Protein AF-A0A7V9FFB6-F1 (afdb_monomer_lite)

Secondary structure (DSSP, 8-state):
-PPPPEEEEPPGGGB-TTSSB-TTHHHHHHHHHHHHHHHTTT-TTHHHHHT-EEEEEEEEEEE-S---TTPEEEEEEEEEEE-SSEEEEEEEEEETTT--EEEEEEEEEEEE-TTS-B-PPPHHHHHHHS-TTS--EEEEEETTEEEEEEEESSSSEEE----TT--GGGGHHHHHH-TTSEEEEEPPTTSTTSPPPSS--

Foldseek 3Di:
DFQDKDKDFDAQVQDDPVQWGDPVSVVVVLVVRVCVSQCVFVHNCLCVVVQWDWDWPDKDKDFDATHHGGWIWIKDKAWPAADFFKTKMKMWTAGPVPRHTGMIMITIIGTAHPVRHGGGDRPRVVVRRDPVQQPQWDWDQDPNKTKTKGWDDDAAEDEDEDDPPAAQSVCSVVVVVDPRYTYMGIGPAPYDHIHHPPDDD

Structure (mmCIF, N/CA/C/O backbone):
data_AF-A0A7V9FFB6-F1
#
_entry.id   AF-A0A7V9FFB6-F1
#
loop_
_atom_site.group_PDB
_atom_site.id
_atom_site.type_symbol
_atom_site.label_atom_id
_atom_site.label_alt_id
_atom_site.label_comp_id
_atom_site.label_asym_id
_atom_site.label_entity_id
_atom_site.label_seq_id
_atom_site.pdbx_PDB_ins_code
_atom_site.Cartn_x
_atom_site.Cartn_y
_atom_site.Cartn_z
_atom_site.occupancy
_atom_site.B_iso_or_equiv
_atom_site.auth_seq_id
_atom_site.auth_comp_id
_atom_site.auth_asym_id
_atom_site.auth_atom_id
_atom_site.pdbx_PDB_model_num
ATOM 1 N N . MET A 1 1 ? 2.593 12.453 11.007 1.00 47.41 1 MET A N 1
ATOM 2 C CA . MET A 1 1 ? 3.657 12.368 9.986 1.00 47.41 1 MET A CA 1
ATOM 3 C C . MET A 1 1 ? 3.086 11.542 8.847 1.00 47.41 1 MET A C 1
ATOM 5 O O . MET A 1 1 ? 2.407 10.574 9.171 1.00 47.41 1 MET A O 1
ATOM 9 N N . PRO A 1 2 ? 3.233 11.946 7.574 1.00 66.75 2 PRO A N 1
ATOM 10 C CA . PRO A 1 2 ? 2.802 11.105 6.458 1.00 66.75 2 PRO A CA 1
ATOM 11 C C . PRO A 1 2 ? 3.558 9.770 6.486 1.00 66.75 2 PRO A C 1
ATOM 13 O O . PRO A 1 2 ? 4.688 9.723 6.976 1.00 66.75 2 PRO A O 1
ATOM 16 N N . LEU A 1 3 ? 2.931 8.702 5.987 1.00 79.12 3 LEU A N 1
ATOM 17 C CA . LEU A 1 3 ? 3.614 7.419 5.816 1.00 79.12 3 LEU A CA 1
ATOM 18 C C . LEU A 1 3 ? 4.829 7.598 4.887 1.00 79.12 3 LEU A C 1
ATOM 20 O O . LEU A 1 3 ? 4.760 8.402 3.952 1.00 79.12 3 LEU A O 1
ATOM 24 N N . PRO A 1 4 ? 5.946 6.900 5.153 1.00 85.62 4 PRO A N 1
ATOM 25 C CA . PRO A 1 4 ? 7.162 7.054 4.370 1.00 85.62 4 PRO A CA 1
ATOM 26 C C . PRO A 1 4 ? 6.972 6.521 2.948 1.00 85.62 4 PRO A C 1
ATOM 28 O O . PRO A 1 4 ? 6.475 5.415 2.749 1.00 85.62 4 PRO A O 1
ATOM 31 N N . GLU A 1 5 ? 7.419 7.294 1.961 1.00 93.12 5 GLU A N 1
ATOM 32 C CA . GLU A 1 5 ? 7.554 6.821 0.583 1.00 93.12 5 GLU A CA 1
ATOM 33 C C . GLU A 1 5 ? 8.833 5.990 0.459 1.00 93.12 5 GLU A C 1
ATOM 35 O O . GLU A 1 5 ? 9.874 6.372 0.997 1.00 93.12 5 GLU A O 1
ATOM 40 N N . ILE A 1 6 ? 8.764 4.864 -0.251 1.00 97.44 6 ILE A N 1
ATOM 41 C CA . ILE A 1 6 ? 9.889 3.933 -0.380 1.00 97.44 6 ILE A CA 1
ATOM 42 C C . ILE A 1 6 ? 10.342 3.862 -1.833 1.00 97.44 6 ILE A C 1
ATOM 44 O O . ILE A 1 6 ? 9.566 3.474 -2.700 1.00 97.44 6 ILE A O 1
ATOM 48 N N . ASP A 1 7 ? 11.603 4.188 -2.095 1.00 98.31 7 ASP A N 1
ATOM 49 C CA . ASP A 1 7 ? 12.179 4.156 -3.438 1.00 98.31 7 ASP A CA 1
ATOM 50 C C . ASP A 1 7 ? 13.009 2.883 -3.625 1.00 98.31 7 ASP A C 1
ATOM 52 O O . ASP A 1 7 ? 14.027 2.688 -2.963 1.00 98.31 7 ASP A O 1
ATOM 56 N N . LEU A 1 8 ? 12.591 2.019 -4.552 1.00 98.25 8 LEU A N 1
ATOM 57 C CA . LEU A 1 8 ? 13.256 0.749 -4.833 1.00 98.25 8 LEU A CA 1
ATOM 58 C C . LEU A 1 8 ? 13.735 0.678 -6.289 1.00 98.25 8 LEU A C 1
ATOM 60 O O . LEU A 1 8 ? 12.949 0.962 -7.199 1.00 98.25 8 LEU A O 1
ATOM 64 N N . PRO A 1 9 ? 14.987 0.259 -6.544 1.00 98.19 9 PRO A N 1
ATOM 65 C CA . PRO A 1 9 ? 15.466 0.025 -7.899 1.00 98.19 9 PRO A CA 1
ATOM 66 C C . PRO A 1 9 ? 14.893 -1.274 -8.478 1.00 98.19 9 PRO A C 1
ATOM 68 O O . PRO A 1 9 ? 14.692 -2.253 -7.754 1.00 98.19 9 PRO A O 1
ATOM 71 N N . VAL A 1 10 ? 14.697 -1.285 -9.797 1.00 98.38 10 VAL A N 1
ATOM 72 C CA . VAL A 1 10 ? 14.410 -2.485 -10.592 1.00 98.38 10 VAL A CA 1
ATOM 73 C C . VAL A 1 10 ? 15.725 -3.111 -11.046 1.00 98.38 10 VAL A C 1
ATOM 75 O O . VAL A 1 10 ? 16.486 -2.507 -11.810 1.00 98.38 10 VAL A O 1
ATOM 7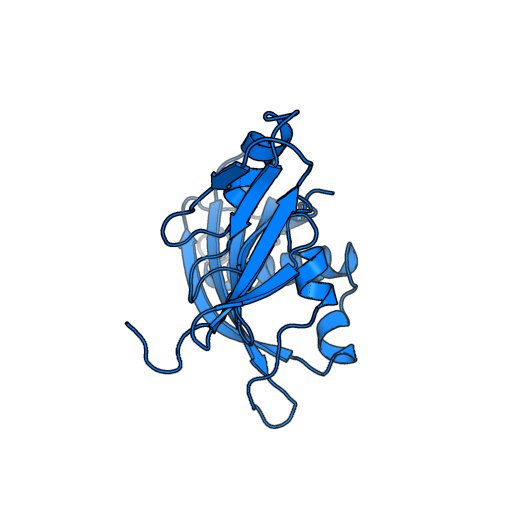8 N N . TYR A 1 11 ? 15.989 -4.336 -10.606 1.00 97.56 11 TYR A N 1
ATOM 79 C CA . TYR A 1 11 ? 17.175 -5.093 -10.984 1.00 97.56 11 TYR A CA 1
ATOM 80 C C . TYR A 1 11 ? 16.926 -6.000 -12.201 1.00 97.56 11 TYR A C 1
ATOM 82 O O . TYR A 1 11 ? 15.814 -6.489 -12.408 1.00 97.56 11 TYR A O 1
ATOM 90 N N . PRO A 1 12 ? 17.967 -6.300 -13.005 1.00 97.12 12 PRO A N 1
ATOM 91 C CA . PRO A 1 12 ? 17.834 -7.188 -14.162 1.00 97.12 12 PRO A CA 1
ATOM 92 C C . PRO A 1 12 ? 17.252 -8.576 -13.851 1.00 97.12 12 PRO A C 1
ATOM 94 O O . PRO A 1 12 ? 16.558 -9.138 -14.688 1.00 97.12 12 PRO A O 1
ATOM 97 N N . ASN A 1 13 ? 17.502 -9.129 -12.659 1.00 97.38 13 ASN A N 1
ATOM 98 C CA . ASN A 1 13 ? 16.981 -10.439 -12.245 1.00 97.38 13 ASN A CA 1
ATOM 99 C C . ASN A 1 13 ? 15.479 -10.434 -11.907 1.00 97.38 13 ASN A C 1
ATOM 101 O O . ASN A 1 13 ? 14.901 -11.502 -11.733 1.00 97.38 13 ASN A O 1
ATOM 105 N N . GLU A 1 14 ? 14.859 -9.259 -11.795 1.00 97.69 14 GLU A N 1
ATOM 106 C CA . GLU A 1 14 ? 13.417 -9.097 -11.583 1.00 97.69 14 GLU A CA 1
ATOM 107 C C . GLU A 1 14 ? 12.658 -8.999 -12.922 1.00 97.69 14 GLU A C 1
ATOM 109 O O . GLU A 1 14 ? 11.428 -9.012 -12.946 1.00 97.69 14 GLU A O 1
ATOM 114 N N . CYS A 1 15 ? 13.376 -8.909 -14.046 1.00 97.75 15 CYS A N 1
ATOM 115 C CA . CYS A 1 15 ? 12.804 -8.788 -15.385 1.00 97.75 15 CYS A CA 1
ATOM 116 C C . CYS A 1 15 ? 12.654 -10.151 -16.070 1.00 97.75 15 CYS A C 1
ATOM 118 O O . CYS A 1 15 ? 13.398 -11.092 -15.793 1.00 97.75 15 CYS A O 1
ATOM 120 N N . ASP A 1 16 ? 11.688 -10.257 -16.981 1.00 97.38 16 ASP A N 1
ATOM 121 C CA . ASP A 1 16 ? 11.480 -11.463 -17.785 1.00 97.38 16 ASP A CA 1
ATOM 122 C C . ASP A 1 16 ? 12.142 -11.376 -19.171 1.00 97.38 16 ASP A C 1
ATOM 124 O O . ASP A 1 16 ? 12.887 -10.445 -19.484 1.00 97.38 16 ASP A O 1
ATOM 128 N N . ALA A 1 17 ? 11.892 -12.383 -20.015 1.00 96.50 17 ALA A N 1
ATOM 129 C CA . ALA A 1 17 ? 12.480 -12.491 -21.348 1.00 96.50 17 ALA A CA 1
ATOM 130 C C . ALA A 1 17 ? 12.113 -11.330 -22.296 1.00 96.50 17 ALA A C 1
ATOM 132 O O . ALA A 1 17 ? 12.787 -11.148 -23.309 1.00 96.50 17 ALA A O 1
ATOM 133 N N . PHE A 1 18 ? 11.079 -10.542 -21.984 1.00 95.12 18 PHE A N 1
ATOM 134 C CA . PHE A 1 18 ? 10.689 -9.360 -22.753 1.00 95.12 18 PHE A CA 1
ATOM 135 C C . PHE A 1 18 ? 11.424 -8.085 -22.300 1.00 95.12 18 PHE A C 1
ATOM 137 O O . PHE A 1 18 ? 11.250 -7.023 -22.897 1.00 95.12 18 PHE A O 1
ATOM 144 N N . GLY A 1 19 ? 12.281 -8.181 -21.277 1.00 95.00 19 GLY A N 1
ATOM 145 C CA . GLY A 1 19 ? 13.185 -7.111 -20.845 1.00 95.00 19 GLY A CA 1
ATOM 146 C C . GLY A 1 19 ? 12.564 -6.075 -19.910 1.00 95.00 19 GLY A C 1
ATOM 147 O O . GLY A 1 19 ? 13.241 -5.121 -19.528 1.00 95.00 19 GLY A O 1
ATOM 148 N N . HIS A 1 20 ? 11.304 -6.255 -19.521 1.00 97.75 20 HIS A N 1
ATOM 149 C CA . HIS A 1 20 ? 10.634 -5.445 -18.510 1.00 97.75 20 HIS A CA 1
ATOM 150 C C . HIS A 1 20 ? 10.427 -6.236 -17.216 1.00 97.75 20 HIS A C 1
ATOM 152 O O . HIS A 1 20 ? 10.490 -7.467 -17.194 1.00 97.75 20 HIS A O 1
ATOM 158 N N . LEU A 1 21 ? 10.187 -5.501 -16.131 1.00 98.44 21 LEU A N 1
ATOM 159 C CA . LEU A 1 21 ? 9.882 -6.034 -14.810 1.00 98.44 21 LEU A CA 1
ATOM 160 C C . LEU A 1 21 ? 8.762 -7.076 -14.912 1.00 98.44 21 LEU A C 1
ATOM 162 O O . LEU A 1 21 ? 7.694 -6.807 -15.470 1.00 98.44 21 LEU A O 1
ATOM 166 N N . ASN A 1 22 ? 9.021 -8.270 -14.385 1.00 98.12 22 ASN A N 1
ATOM 167 C CA . ASN A 1 22 ? 8.075 -9.367 -14.441 1.00 98.12 22 ASN A CA 1
ATOM 168 C C . ASN A 1 22 ? 6.856 -9.079 -13.555 1.00 98.12 22 ASN A C 1
ATOM 170 O O . ASN A 1 22 ? 6.980 -8.591 -12.431 1.00 98.12 22 ASN A O 1
ATOM 174 N N . GLN A 1 23 ? 5.670 -9.470 -14.023 1.00 97.00 23 GLN A N 1
ATOM 175 C CA . GLN A 1 23 ? 4.419 -9.215 -13.305 1.00 97.00 23 GLN A CA 1
ATOM 176 C C . GLN A 1 23 ? 4.390 -9.821 -11.892 1.00 97.00 23 GLN A C 1
ATOM 178 O O . GLN A 1 23 ? 3.860 -9.199 -10.969 1.00 97.00 23 GLN A O 1
ATOM 183 N N . ALA A 1 24 ? 4.999 -10.994 -11.686 1.00 95.81 24 ALA A N 1
ATOM 184 C CA . ALA A 1 24 ? 5.086 -11.626 -10.371 1.00 95.81 24 ALA A CA 1
ATOM 185 C C . ALA A 1 24 ? 6.132 -10.961 -9.460 1.00 95.81 24 ALA A C 1
ATOM 187 O O . ALA A 1 24 ? 5.971 -10.968 -8.240 1.00 95.81 24 ALA A O 1
ATOM 188 N N . ALA A 1 25 ? 7.172 -10.336 -10.025 1.00 97.69 25 ALA A N 1
ATOM 189 C CA . ALA A 1 25 ? 8.196 -9.639 -9.247 1.00 97.69 25 ALA A CA 1
ATOM 190 C C . ALA A 1 25 ? 7.639 -8.402 -8.517 1.00 97.69 25 ALA A C 1
ATOM 192 O O . ALA A 1 25 ? 8.119 -8.063 -7.434 1.00 97.69 25 ALA A O 1
ATOM 193 N N . PHE A 1 26 ? 6.562 -7.786 -9.027 1.00 97.94 26 PHE A N 1
ATOM 194 C CA . PHE A 1 26 ? 5.860 -6.708 -8.320 1.00 97.94 26 PHE A CA 1
ATOM 195 C C . PHE A 1 26 ? 5.410 -7.112 -6.915 1.00 97.94 26 PHE A C 1
ATOM 197 O O . PHE A 1 26 ? 5.481 -6.286 -6.010 1.00 97.94 26 PHE A O 1
ATOM 204 N N . LEU A 1 27 ? 4.985 -8.363 -6.704 1.00 96.56 27 LEU A N 1
ATOM 205 C CA . LEU A 1 27 ? 4.567 -8.847 -5.383 1.00 96.56 27 LEU A CA 1
ATOM 206 C C . LEU A 1 27 ? 5.698 -8.688 -4.356 1.00 96.56 27 LEU A C 1
ATOM 208 O O . LEU A 1 27 ? 5.474 -8.157 -3.267 1.00 96.56 27 LEU A O 1
ATOM 212 N N . GLY A 1 28 ? 6.913 -9.089 -4.743 1.00 97.25 28 GLY A N 1
ATOM 213 C CA . GLY A 1 28 ? 8.112 -8.975 -3.915 1.00 97.25 28 GLY A CA 1
ATOM 214 C C . GLY A 1 28 ? 8.534 -7.525 -3.685 1.00 97.25 28 GLY A C 1
ATOM 215 O O . GLY A 1 28 ? 8.902 -7.164 -2.570 1.00 97.25 28 GLY A O 1
ATOM 216 N N . LEU A 1 29 ? 8.409 -6.663 -4.698 1.00 98.12 29 LEU A N 1
ATOM 217 C CA . LEU A 1 29 ? 8.685 -5.231 -4.549 1.00 98.12 29 LEU A CA 1
ATOM 218 C C . LEU A 1 29 ? 7.693 -4.544 -3.602 1.00 98.12 29 LEU A C 1
ATOM 220 O O . LEU A 1 29 ? 8.110 -3.820 -2.698 1.00 98.12 29 LEU A O 1
ATOM 224 N N . PHE A 1 30 ? 6.391 -4.809 -3.755 1.00 97.94 30 PHE A N 1
ATOM 225 C CA . PHE A 1 30 ? 5.365 -4.301 -2.843 1.00 97.94 30 PHE A CA 1
ATOM 226 C C . PHE A 1 30 ? 5.595 -4.791 -1.413 1.00 97.94 30 PHE A C 1
ATOM 228 O O . PHE A 1 30 ? 5.401 -4.023 -0.470 1.00 97.94 30 PHE A O 1
ATOM 235 N N . GLU A 1 31 ? 6.023 -6.042 -1.237 1.00 97.25 31 GLU A N 1
ATOM 236 C CA . GLU A 1 31 ? 6.385 -6.585 0.070 1.00 97.25 31 GLU A CA 1
ATOM 237 C C . GLU A 1 31 ? 7.615 -5.905 0.673 1.00 97.25 31 GLU A C 1
ATOM 239 O O . GLU A 1 31 ? 7.548 -5.454 1.816 1.00 97.25 31 GLU A O 1
ATOM 244 N N . ARG A 1 32 ? 8.702 -5.754 -0.091 1.00 97.44 32 ARG A N 1
ATOM 245 C CA . ARG A 1 32 ? 9.906 -5.039 0.355 1.00 97.44 32 ARG A CA 1
ATOM 246 C C . ARG A 1 32 ? 9.575 -3.609 0.783 1.00 97.44 32 ARG A C 1
ATOM 248 O O . ARG A 1 32 ? 9.998 -3.186 1.854 1.00 97.44 32 ARG A O 1
ATOM 255 N N . ALA A 1 33 ? 8.729 -2.912 0.023 1.00 97.25 33 ALA A N 1
ATOM 256 C CA . ALA A 1 33 ? 8.256 -1.580 0.389 1.00 97.25 33 ALA A CA 1
ATOM 257 C C . ALA A 1 33 ? 7.463 -1.563 1.711 1.00 97.25 33 ALA A C 1
ATOM 259 O O . ALA A 1 33 ? 7.582 -0.616 2.486 1.00 97.25 33 ALA A O 1
ATOM 260 N N . ARG A 1 34 ? 6.664 -2.597 2.018 1.00 95.38 34 ARG A N 1
ATOM 261 C CA . ARG A 1 34 ? 5.999 -2.703 3.332 1.00 95.38 34 ARG A CA 1
ATOM 262 C C . ARG A 1 34 ? 7.011 -2.935 4.453 1.00 95.38 34 ARG A C 1
ATOM 264 O O . ARG A 1 34 ? 6.888 -2.301 5.496 1.00 95.38 34 ARG A O 1
ATOM 271 N N . TRP A 1 35 ? 8.013 -3.790 4.247 1.00 95.25 35 TRP A N 1
ATOM 272 C CA . TRP A 1 35 ? 9.060 -4.030 5.246 1.00 95.25 35 TRP A CA 1
ATOM 273 C C . TRP A 1 35 ? 9.867 -2.767 5.561 1.00 95.25 35 TRP A C 1
ATOM 275 O O . TRP A 1 35 ? 10.076 -2.457 6.732 1.00 95.25 35 TRP A O 1
ATOM 285 N N . GLU A 1 36 ? 10.269 -2.005 4.544 1.00 96.19 36 GLU A N 1
ATOM 286 C CA . GLU A 1 36 ? 10.986 -0.738 4.736 1.00 96.19 36 GLU A CA 1
ATOM 287 C C . GLU A 1 36 ? 10.128 0.327 5.424 1.00 96.19 36 GLU A C 1
ATOM 289 O O . GLU A 1 36 ? 10.612 1.009 6.326 1.00 96.19 36 GLU A O 1
ATOM 294 N N . MET A 1 37 ? 8.838 0.412 5.091 1.00 93.56 37 MET A N 1
ATOM 295 C CA . MET A 1 37 ? 7.892 1.276 5.802 1.00 93.56 37 MET A CA 1
ATOM 296 C C . MET A 1 37 ? 7.788 0.913 7.286 1.00 93.56 37 MET A C 1
ATOM 298 O O . MET A 1 37 ? 7.830 1.800 8.136 1.00 93.56 37 MET A O 1
ATOM 302 N N . LEU A 1 38 ? 7.685 -0.380 7.613 1.00 93.44 38 LEU A N 1
ATOM 303 C CA . LEU A 1 38 ? 7.647 -0.833 9.003 1.00 93.44 38 LEU A CA 1
ATOM 304 C C . LEU A 1 38 ? 8.945 -0.492 9.737 1.00 93.44 38 LEU A C 1
ATOM 306 O O . LEU A 1 38 ? 8.881 -0.001 10.858 1.00 93.44 38 LEU A O 1
ATOM 310 N N . MET A 1 39 ? 10.112 -0.683 9.113 1.00 93.12 39 MET A N 1
ATOM 311 C CA . MET A 1 39 ? 11.411 -0.318 9.700 1.00 93.12 39 MET A CA 1
ATOM 312 C C . MET A 1 39 ? 11.536 1.178 10.021 1.00 93.12 39 MET A C 1
ATOM 314 O O . MET A 1 39 ? 12.240 1.536 10.960 1.00 93.12 39 MET A O 1
ATOM 318 N N . GLN A 1 40 ? 10.844 2.039 9.275 1.00 90.56 40 GLN A N 1
ATOM 319 C CA . GLN A 1 40 ? 10.795 3.485 9.513 1.00 90.56 40 GLN A CA 1
ATOM 320 C C . GLN A 1 40 ? 9.675 3.914 10.481 1.00 90.56 40 GLN A C 1
ATOM 322 O O . GLN A 1 40 ? 9.533 5.102 10.771 1.00 90.56 40 GLN A O 1
ATOM 327 N N . GLY A 1 41 ? 8.874 2.966 10.966 1.00 88.69 41 GLY A N 1
ATOM 328 C CA . GLY A 1 41 ? 7.738 3.201 11.848 1.00 88.69 41 GLY A CA 1
ATOM 329 C C . GLY A 1 41 ? 7.796 2.326 13.100 1.00 88.69 41 GLY A C 1
ATOM 330 O O . GLY A 1 41 ? 8.707 2.491 13.910 1.00 88.69 41 GLY A O 1
ATOM 331 N N . PRO A 1 42 ? 6.841 1.399 13.291 1.00 89.75 42 PRO A N 1
ATOM 332 C CA . PRO A 1 42 ? 6.763 0.584 14.501 1.00 89.75 42 PRO A CA 1
ATOM 333 C C . PRO A 1 42 ? 7.902 -0.446 14.588 1.00 89.75 42 PRO A C 1
ATOM 335 O O . PRO A 1 42 ? 8.128 -1.046 15.629 1.00 89.75 42 PRO A O 1
ATOM 338 N N . GLY A 1 43 ? 8.654 -0.681 13.520 1.00 92.38 43 GLY A N 1
ATOM 339 C CA . GLY A 1 43 ? 9.688 -1.705 13.443 1.00 92.38 43 GLY A CA 1
ATOM 340 C C . GLY A 1 43 ? 9.201 -2.966 12.732 1.00 92.38 43 GLY A C 1
ATOM 341 O O . GLY A 1 43 ? 8.013 -3.293 12.712 1.00 92.38 43 GLY A O 1
ATOM 342 N N . TRP A 1 44 ? 10.149 -3.684 12.130 1.00 89.81 44 TRP A N 1
ATOM 343 C CA . TRP A 1 44 ? 9.889 -4.891 11.338 1.00 89.81 44 TRP A CA 1
ATOM 344 C C . TRP A 1 44 ? 9.269 -6.029 12.166 1.00 89.81 44 TRP A C 1
ATOM 346 O O . TRP A 1 44 ? 8.556 -6.876 11.638 1.00 89.81 44 TRP A O 1
ATOM 356 N N . ASP A 1 45 ? 9.509 -6.049 13.472 1.00 93.50 45 ASP A N 1
ATOM 357 C CA . ASP A 1 45 ? 9.079 -7.095 14.392 1.00 93.50 45 ASP A CA 1
ATOM 358 C C . ASP A 1 45 ? 7.692 -6.840 15.011 1.00 93.50 45 ASP A C 1
ATOM 360 O O . ASP A 1 45 ? 7.257 -7.658 15.819 1.00 93.50 45 ASP A O 1
ATOM 364 N N . VAL A 1 46 ? 6.968 -5.775 14.620 1.00 94.44 46 VAL A N 1
ATOM 365 C CA . VAL A 1 46 ? 5.659 -5.384 15.203 1.00 94.44 46 VAL A CA 1
ATOM 366 C C . VAL A 1 46 ? 4.653 -6.525 15.274 1.00 94.44 46 VAL A C 1
ATOM 368 O O . VAL A 1 46 ? 3.985 -6.720 16.290 1.00 94.44 46 VAL A O 1
ATOM 371 N N . PHE A 1 47 ? 4.594 -7.336 14.225 1.00 94.12 47 PHE A N 1
ATOM 372 C CA . PHE A 1 47 ? 3.708 -8.490 14.134 1.00 94.12 47 PHE A CA 1
ATOM 373 C C . PHE A 1 47 ? 4.219 -9.683 14.951 1.00 94.12 47 PHE A C 1
ATOM 375 O O . PHE A 1 47 ? 3.451 -10.358 15.632 1.00 94.12 47 PHE A O 1
ATOM 382 N N . THR A 1 48 ? 5.535 -9.905 14.969 1.00 91.56 48 THR A N 1
ATOM 383 C CA . THR A 1 48 ? 6.154 -10.992 15.737 1.00 91.56 48 THR A CA 1
ATOM 384 C C . THR A 1 48 ? 6.025 -10.760 17.242 1.00 91.56 48 THR A C 1
ATOM 386 O O . THR A 1 48 ? 5.630 -11.670 17.968 1.00 91.56 48 THR A O 1
ATOM 389 N N . ARG A 1 49 ? 6.306 -9.544 17.729 1.00 94.12 49 ARG A N 1
ATOM 390 C CA . ARG A 1 49 ? 6.234 -9.218 19.165 1.00 94.12 49 ARG A CA 1
ATOM 391 C C . ARG A 1 49 ? 4.805 -9.139 19.703 1.00 94.12 49 ARG A C 1
ATOM 393 O O . ARG A 1 49 ? 4.600 -9.322 20.897 1.00 94.12 49 ARG A O 1
ATOM 400 N N . SER A 1 50 ? 3.827 -8.888 18.832 1.00 91.69 50 SER A N 1
ATOM 401 C CA . SER A 1 50 ? 2.399 -8.933 19.173 1.00 91.69 50 SER A CA 1
ATOM 402 C C . SER A 1 50 ? 1.788 -10.331 19.034 1.00 91.69 50 SER A C 1
ATOM 404 O O . SER A 1 50 ? 0.650 -10.535 19.450 1.00 91.69 50 SER A O 1
ATOM 406 N N . GLY A 1 51 ? 2.527 -11.295 18.470 1.00 94.69 51 GLY A N 1
ATOM 407 C CA . GLY A 1 51 ? 2.022 -12.636 18.176 1.00 94.69 51 GLY A CA 1
ATOM 408 C C . GLY A 1 51 ? 0.926 -12.661 17.106 1.00 94.69 51 GLY A C 1
ATOM 409 O O . GLY A 1 51 ? 0.180 -13.634 17.053 1.00 94.69 51 GLY A O 1
ATOM 410 N N . ALA A 1 52 ? 0.814 -11.603 16.295 1.00 95.50 52 ALA A N 1
ATOM 411 C CA . ALA A 1 52 ? -0.222 -11.408 15.287 1.00 95.50 52 ALA A CA 1
ATOM 412 C C . ALA A 1 52 ? 0.384 -11.388 13.886 1.00 95.50 52 ALA A C 1
ATOM 414 O O . ALA A 1 52 ? 0.868 -10.359 13.422 1.00 95.50 52 ALA A O 1
ATOM 415 N N . TRP A 1 53 ? 0.339 -12.516 13.182 1.00 96.06 53 TRP A N 1
ATOM 416 C CA . TRP A 1 53 ? 0.940 -12.644 11.856 1.00 96.06 53 TRP A CA 1
ATOM 417 C C . TRP A 1 53 ? -0.046 -12.230 10.758 1.00 96.06 53 TRP A C 1
ATOM 419 O O . TRP A 1 53 ? -1.121 -12.821 10.661 1.00 96.06 53 TRP A O 1
ATOM 429 N N . PRO A 1 54 ? 0.283 -11.239 9.911 1.00 96.19 54 PRO A N 1
ATOM 430 C CA . PRO A 1 54 ? -0.591 -10.819 8.826 1.00 96.19 54 PRO A CA 1
ATOM 431 C C . PRO A 1 54 ? -0.497 -11.810 7.661 1.00 96.19 54 PRO A C 1
ATOM 433 O O . PRO A 1 54 ? 0.450 -11.791 6.874 1.00 96.19 54 PRO A O 1
ATOM 436 N N . ALA A 1 55 ? -1.502 -12.669 7.523 1.00 95.81 55 ALA A N 1
ATOM 437 C CA . ALA A 1 55 ? -1.649 -13.552 6.375 1.00 95.81 55 ALA A CA 1
ATOM 438 C C . ALA A 1 55 ? -2.386 -12.828 5.241 1.00 95.81 55 ALA A C 1
ATOM 440 O O . ALA A 1 55 ? -3.476 -12.285 5.440 1.00 95.81 55 ALA A O 1
ATOM 441 N N . VAL A 1 56 ? -1.812 -12.833 4.034 1.00 95.88 56 VAL A N 1
ATOM 442 C CA . VAL A 1 56 ? -2.478 -12.293 2.839 1.00 95.88 56 VAL A CA 1
ATOM 443 C C . VAL A 1 56 ? -3.646 -13.204 2.465 1.00 95.88 56 VAL A C 1
ATOM 445 O O . VAL A 1 56 ? -3.457 -14.382 2.170 1.00 95.88 56 VAL A O 1
ATOM 448 N N . ARG A 1 57 ? -4.858 -12.649 2.434 1.00 93.44 57 ARG A N 1
ATOM 449 C CA . ARG A 1 57 ? -6.079 -13.335 1.989 1.00 93.44 57 ARG A CA 1
ATOM 450 C C . ARG A 1 57 ? -6.393 -13.067 0.519 1.00 93.44 57 ARG A C 1
ATOM 452 O O . ARG A 1 57 ? -6.943 -13.932 -0.157 1.00 93.44 57 ARG A O 1
ATOM 459 N N . LYS A 1 58 ? -6.106 -11.857 0.037 1.00 92.75 58 LYS A N 1
ATOM 460 C CA . LYS A 1 58 ? -6.401 -11.424 -1.334 1.00 92.75 58 LYS A CA 1
ATOM 461 C C . LYS A 1 58 ? -5.362 -10.406 -1.779 1.00 92.75 58 LYS A C 1
ATOM 463 O O . LYS A 1 58 ? -5.053 -9.495 -1.018 1.00 92.75 58 LYS A O 1
ATOM 468 N N . THR A 1 59 ? -4.922 -10.529 -3.025 1.00 95.88 59 THR A N 1
ATOM 469 C CA . THR A 1 59 ? -4.112 -9.519 -3.707 1.00 95.88 59 THR A CA 1
ATOM 470 C C . THR A 1 59 ? -4.719 -9.242 -5.073 1.00 95.88 59 THR A C 1
ATOM 472 O O . THR A 1 59 ? -5.020 -10.176 -5.815 1.00 95.88 59 THR A O 1
ATOM 475 N N . VAL A 1 60 ? -4.900 -7.967 -5.398 1.00 95.25 60 VAL A N 1
ATOM 476 C CA . VAL A 1 60 ? -5.268 -7.484 -6.733 1.00 95.25 60 VAL A CA 1
ATOM 477 C C . VAL A 1 60 ? -4.177 -6.529 -7.180 1.00 95.25 60 VAL A C 1
ATOM 479 O O . VAL A 1 60 ? -3.797 -5.657 -6.403 1.00 95.25 60 VAL A O 1
ATOM 482 N N . ILE A 1 61 ? -3.660 -6.704 -8.395 1.00 97.56 61 ILE A N 1
ATOM 483 C CA . ILE A 1 61 ? -2.681 -5.790 -8.985 1.00 97.56 61 ILE A CA 1
ATOM 484 C C . ILE A 1 61 ? -3.161 -5.386 -10.368 1.00 97.56 61 ILE A C 1
ATOM 486 O O . ILE A 1 61 ? -3.461 -6.250 -11.192 1.00 97.56 61 ILE A O 1
ATOM 490 N N . ASP A 1 62 ? -3.168 -4.081 -10.609 1.00 96.12 62 ASP A N 1
ATOM 491 C CA . ASP A 1 62 ? -3.349 -3.502 -11.932 1.00 96.12 62 ASP A CA 1
ATOM 492 C C . ASP A 1 62 ? -2.004 -2.980 -12.438 1.00 96.12 62 ASP A C 1
ATOM 494 O O . ASP A 1 62 ? -1.277 -2.281 -11.722 1.00 96.12 62 ASP A O 1
ATOM 498 N N . TYR A 1 63 ? -1.687 -3.310 -13.686 1.00 97.69 63 TYR A N 1
ATOM 499 C CA . TYR A 1 63 ? -0.448 -2.922 -14.351 1.00 97.69 63 TYR A CA 1
ATOM 500 C C . TYR A 1 63 ? -0.760 -1.866 -15.410 1.00 97.69 63 TYR A C 1
ATOM 502 O O . TYR A 1 63 ? -1.467 -2.138 -16.379 1.00 97.69 63 TYR A O 1
ATOM 510 N N . HIS A 1 64 ? -0.236 -0.658 -15.213 1.00 96.75 64 HIS A N 1
ATOM 511 C CA . HIS A 1 64 ? -0.569 0.525 -16.014 1.00 96.75 64 HIS A CA 1
ATOM 512 C C . HIS A 1 64 ? 0.535 0.881 -17.015 1.00 96.75 64 HIS A C 1
ATOM 514 O O . HIS A 1 64 ? 0.244 1.366 -18.107 1.00 96.75 64 HIS A O 1
ATOM 520 N N . ALA A 1 65 ? 1.800 0.615 -16.675 1.00 98.06 65 ALA A N 1
ATOM 521 C CA . ALA A 1 65 ? 2.947 0.819 -17.558 1.00 98.06 65 ALA A CA 1
ATOM 522 C C . ALA A 1 65 ? 4.063 -0.198 -17.271 1.00 98.06 65 ALA A C 1
ATOM 524 O O . ALA A 1 65 ? 4.221 -0.660 -16.145 1.00 98.06 65 ALA A O 1
ATOM 525 N N . ALA A 1 66 ? 4.871 -0.529 -18.283 1.00 98.12 66 ALA A N 1
ATOM 526 C CA . ALA A 1 66 ? 6.046 -1.386 -18.110 1.00 98.12 66 ALA A CA 1
ATOM 527 C C . ALA A 1 66 ? 7.188 -0.616 -17.430 1.00 98.12 66 ALA A C 1
ATOM 529 O O . ALA A 1 66 ? 7.387 0.552 -17.759 1.00 98.12 66 ALA A O 1
ATOM 530 N N . ALA A 1 67 ? 7.951 -1.266 -16.542 1.00 98.31 67 ALA A N 1
ATOM 531 C CA . ALA A 1 67 ? 9.195 -0.756 -15.950 1.00 98.31 67 ALA A CA 1
ATOM 532 C C . ALA A 1 67 ? 10.409 -1.581 -16.395 1.00 98.31 67 ALA A C 1
ATOM 534 O O . ALA A 1 67 ? 10.263 -2.750 -16.744 1.00 98.31 67 ALA A O 1
ATOM 535 N N . PHE A 1 68 ? 11.593 -0.976 -16.394 1.00 98.31 68 PHE A N 1
ATOM 536 C CA . PHE A 1 68 ? 12.812 -1.544 -16.979 1.00 98.31 68 PHE A CA 1
ATOM 537 C C . PHE A 1 68 ? 13.967 -1.575 -15.971 1.00 98.31 68 PHE A C 1
ATOM 539 O O . PHE A 1 68 ? 13.949 -0.803 -15.009 1.00 98.31 68 PHE A O 1
ATOM 546 N N . PRO A 1 69 ? 14.996 -2.416 -16.190 1.00 98.19 69 PRO A N 1
ATOM 547 C CA . PRO A 1 69 ? 16.201 -2.408 -15.368 1.00 98.19 69 PRO A CA 1
ATOM 548 C C . PRO A 1 69 ? 16.781 -0.999 -15.190 1.00 98.19 69 PRO A C 1
ATOM 550 O O . PRO A 1 69 ? 16.952 -0.261 -16.161 1.00 98.19 69 PRO A O 1
ATOM 553 N N . GLY A 1 70 ? 17.100 -0.639 -13.948 1.00 97.25 70 GLY A N 1
ATOM 554 C CA . GLY A 1 70 ? 17.618 0.682 -13.584 1.00 97.25 70 GLY A CA 1
ATOM 555 C C . GLY A 1 70 ? 16.550 1.750 -13.322 1.00 97.25 70 GLY A C 1
ATOM 556 O O . GLY A 1 70 ? 16.897 2.823 -12.830 1.00 97.25 70 GLY A O 1
ATOM 557 N N . ASP A 1 71 ? 15.266 1.479 -13.588 1.00 98.38 71 ASP A N 1
ATOM 558 C CA . ASP A 1 71 ? 14.187 2.333 -13.087 1.00 98.38 71 ASP A CA 1
ATOM 559 C C . ASP A 1 71 ? 14.193 2.341 -11.550 1.00 98.38 71 ASP A C 1
ATOM 561 O O . ASP A 1 71 ? 14.419 1.315 -10.909 1.00 98.38 71 ASP A O 1
ATOM 565 N N . ILE A 1 72 ? 13.886 3.498 -10.962 1.00 98.69 72 ILE A N 1
ATOM 566 C CA . ILE A 1 72 ? 13.554 3.617 -9.540 1.00 98.69 72 ILE A CA 1
ATOM 567 C C . ILE A 1 72 ? 12.040 3.759 -9.444 1.00 98.69 72 ILE A C 1
ATOM 569 O O . ILE A 1 72 ? 11.459 4.661 -10.059 1.00 98.69 72 ILE A O 1
ATOM 573 N N . LEU A 1 73 ? 11.406 2.862 -8.694 1.00 98.75 73 LEU A N 1
ATOM 574 C CA . LEU A 1 73 ? 9.978 2.893 -8.418 1.00 98.75 73 LEU A CA 1
ATOM 575 C C . LEU A 1 73 ? 9.746 3.399 -6.995 1.00 98.75 73 LEU A C 1
ATOM 577 O O . LEU A 1 73 ? 10.236 2.811 -6.033 1.00 98.75 73 LEU A O 1
ATOM 581 N N . ARG A 1 74 ? 8.975 4.478 -6.885 1.00 98.62 74 ARG A N 1
ATOM 582 C CA . ARG A 1 74 ? 8.468 5.039 -5.642 1.00 98.62 74 ARG A CA 1
ATOM 583 C C . ARG A 1 74 ? 7.184 4.341 -5.235 1.00 98.62 74 ARG A C 1
ATOM 585 O O . ARG A 1 74 ? 6.201 4.356 -5.980 1.00 98.62 74 ARG A O 1
ATOM 592 N N . PHE A 1 75 ? 7.191 3.781 -4.037 1.00 98.12 75 PHE A N 1
ATOM 593 C CA . PHE A 1 75 ? 6.063 3.107 -3.429 1.00 98.12 75 PHE A CA 1
ATOM 594 C C . PHE A 1 75 ? 5.424 3.984 -2.362 1.00 98.12 75 PHE A C 1
ATOM 596 O O . PHE A 1 75 ? 6.109 4.504 -1.484 1.00 98.12 75 PHE A O 1
ATOM 603 N N . GLN A 1 76 ? 4.102 4.104 -2.424 1.00 93.56 76 GLN A N 1
ATOM 604 C CA . GLN A 1 76 ? 3.296 4.712 -1.367 1.00 93.56 76 GLN A CA 1
ATOM 605 C C . GLN A 1 76 ? 2.300 3.679 -0.856 1.00 93.56 76 GLN A C 1
ATOM 607 O O . GLN A 1 76 ? 1.785 2.874 -1.634 1.00 93.56 76 GLN A O 1
ATOM 612 N N . GLN A 1 77 ? 2.020 3.710 0.440 1.00 88.12 77 GLN A N 1
ATOM 613 C CA . GLN A 1 77 ? 1.109 2.804 1.121 1.00 88.12 77 GLN A CA 1
ATOM 614 C C . GLN A 1 77 ? -0.004 3.608 1.783 1.00 88.12 77 GLN A C 1
ATOM 616 O O . GLN A 1 77 ? 0.214 4.703 2.297 1.00 88.12 77 GLN A O 1
ATOM 621 N N . ALA A 1 78 ? -1.203 3.047 1.793 1.00 84.88 78 ALA A N 1
ATOM 622 C CA . ALA A 1 78 ? -2.328 3.591 2.529 1.00 84.88 78 ALA A CA 1
ATOM 623 C C . ALA A 1 78 ? -3.154 2.454 3.121 1.00 84.88 78 ALA A C 1
ATOM 625 O O . ALA A 1 78 ? -3.413 1.452 2.450 1.00 84.88 78 ALA A O 1
ATOM 626 N N . LEU A 1 79 ? -3.594 2.629 4.363 1.00 84.44 79 LEU A N 1
ATOM 627 C CA . LEU A 1 79 ? -4.634 1.803 4.960 1.00 84.44 79 LEU A CA 1
ATOM 628 C C . LEU A 1 79 ? -5.978 2.242 4.369 1.00 84.44 79 LEU A C 1
ATOM 630 O O . LEU A 1 79 ? -6.361 3.399 4.514 1.00 84.44 79 LEU A O 1
ATOM 634 N N . THR A 1 80 ? -6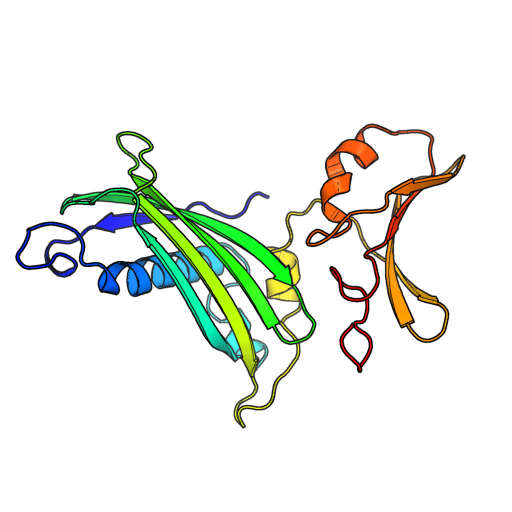.665 1.352 3.659 1.00 78.75 80 THR A N 1
ATOM 635 C CA . THR A 1 80 ? -7.986 1.644 3.067 1.00 78.75 80 THR A CA 1
ATOM 636 C C . THR A 1 80 ? -9.131 1.020 3.848 1.00 78.75 80 THR A C 1
ATOM 638 O O . THR A 1 80 ? -10.278 1.416 3.675 1.00 78.75 80 THR A O 1
ATOM 641 N N . HIS A 1 81 ? -8.832 0.044 4.702 1.00 77.00 81 HIS A N 1
ATOM 642 C CA . HIS A 1 81 ? -9.787 -0.550 5.626 1.00 77.00 81 HIS A CA 1
ATOM 643 C C . HIS A 1 81 ? -9.048 -1.096 6.846 1.00 77.00 81 HIS A C 1
ATOM 645 O O . HIS A 1 81 ? -8.016 -1.756 6.699 1.00 77.00 81 HIS A O 1
ATOM 651 N N . HIS A 1 82 ? -9.609 -0.883 8.032 1.00 81.00 82 HIS A N 1
ATOM 652 C CA . HIS A 1 82 ? -9.112 -1.426 9.290 1.00 81.00 82 HIS A CA 1
ATOM 653 C C . HIS A 1 82 ? -10.275 -2.062 10.050 1.00 81.00 82 HIS A C 1
ATOM 655 O O . HIS A 1 82 ? -11.152 -1.368 10.546 1.00 81.00 82 HIS A O 1
ATOM 661 N N . GLY A 1 83 ? -10.306 -3.389 10.085 1.00 75.88 83 GLY A N 1
ATOM 662 C CA . GLY A 1 83 ? -11.269 -4.168 10.852 1.00 75.88 83 GLY A CA 1
ATOM 663 C C . GLY A 1 83 ? -10.649 -4.701 12.142 1.00 75.88 83 GLY A C 1
ATOM 664 O O . GLY A 1 83 ? -9.480 -4.470 12.439 1.00 75.88 83 GLY A O 1
ATOM 665 N N . HIS A 1 84 ? -11.425 -5.479 12.899 1.00 79.44 84 HIS A N 1
ATOM 666 C CA . HIS A 1 84 ? -10.950 -6.036 14.167 1.00 79.44 84 HIS A CA 1
ATOM 667 C C . HIS A 1 84 ? -9.760 -6.993 13.981 1.00 79.44 84 HIS A C 1
ATOM 669 O O . HIS A 1 84 ? -8.745 -6.838 14.650 1.00 79.44 84 HIS A O 1
ATOM 675 N N . THR A 1 85 ? -9.858 -7.954 13.055 1.00 89.19 85 THR A N 1
ATOM 676 C CA . THR A 1 85 ? -8.819 -8.977 12.795 1.00 89.19 85 THR A CA 1
ATOM 677 C C . THR A 1 85 ? -8.206 -8.887 11.398 1.00 89.19 85 THR A C 1
ATOM 679 O O . THR A 1 85 ? -7.352 -9.693 11.039 1.00 89.19 85 THR A O 1
ATOM 682 N N . SER A 1 86 ? -8.639 -7.929 10.579 1.00 89.00 86 SER A N 1
ATOM 683 C CA . SER A 1 86 ? -8.217 -7.788 9.184 1.00 89.00 86 SER A CA 1
ATOM 684 C C . SER A 1 86 ? -7.960 -6.340 8.819 1.00 89.00 86 SER A C 1
ATOM 686 O O . SER A 1 86 ? -8.597 -5.445 9.361 1.00 89.00 86 SER A O 1
ATOM 688 N N . PHE A 1 87 ? -7.110 -6.105 7.828 1.00 88.44 87 PHE A N 1
ATOM 689 C CA . PHE A 1 87 ? -6.902 -4.778 7.257 1.00 88.44 87 PHE A CA 1
ATOM 690 C C . PHE A 1 87 ? -6.665 -4.860 5.749 1.00 88.44 87 PHE A C 1
ATOM 692 O O . PHE A 1 87 ? -6.183 -5.873 5.242 1.00 88.44 87 PHE A O 1
ATOM 699 N N . THR A 1 88 ? -7.006 -3.794 5.026 1.00 87.12 88 THR A N 1
ATOM 700 C CA . THR A 1 88 ? -6.732 -3.663 3.589 1.00 87.12 88 THR A CA 1
ATOM 701 C C . THR A 1 88 ? -5.757 -2.525 3.356 1.00 87.12 88 THR A C 1
ATOM 703 O O . THR A 1 88 ? -5.903 -1.440 3.920 1.00 87.12 88 THR A O 1
ATOM 706 N N . MET A 1 89 ? -4.757 -2.785 2.522 1.00 89.19 89 MET A N 1
ATOM 707 C CA . MET A 1 89 ? -3.726 -1.829 2.158 1.00 89.19 89 MET A CA 1
ATOM 708 C C . MET A 1 89 ? -3.748 -1.589 0.656 1.00 89.19 89 MET A C 1
ATOM 710 O O . MET A 1 89 ? -3.676 -2.540 -0.125 1.00 89.19 89 MET A O 1
ATOM 714 N N . ARG A 1 90 ? -3.782 -0.319 0.255 1.00 92.94 90 ARG A N 1
ATOM 715 C CA . ARG A 1 90 ? -3.493 0.091 -1.117 1.00 92.94 90 ARG A CA 1
ATOM 716 C C . ARG A 1 90 ? -2.028 0.478 -1.228 1.00 92.94 90 ARG A C 1
ATOM 718 O O . ARG A 1 90 ? -1.525 1.227 -0.395 1.00 92.94 90 ARG A O 1
ATOM 725 N N . GLN A 1 91 ? -1.367 0.013 -2.278 1.00 95.75 91 GLN A N 1
ATOM 726 C CA . GLN A 1 91 ? -0.025 0.436 -2.641 1.00 95.75 91 GLN A CA 1
ATOM 727 C C . GLN A 1 91 ? 0.005 0.958 -4.076 1.00 95.75 91 GLN A C 1
ATOM 729 O O . GLN A 1 91 ? -0.695 0.455 -4.956 1.00 95.75 91 GLN A O 1
ATOM 734 N N . THR A 1 92 ? 0.820 1.973 -4.320 1.00 97.62 92 THR A N 1
ATOM 735 C CA . THR A 1 92 ? 1.124 2.475 -5.664 1.00 97.62 92 THR A CA 1
ATOM 736 C C . THR A 1 92 ? 2.600 2.250 -5.954 1.00 97.62 92 THR A C 1
ATOM 738 O O . THR A 1 92 ? 3.404 2.210 -5.030 1.00 97.62 92 THR A O 1
ATOM 741 N N . ALA A 1 93 ? 2.950 2.084 -7.226 1.00 98.44 93 ALA A N 1
ATOM 742 C CA . ALA A 1 93 ? 4.321 2.113 -7.714 1.00 98.44 93 ALA A CA 1
ATOM 743 C C . ALA A 1 93 ? 4.397 3.146 -8.842 1.00 98.44 93 ALA A C 1
ATOM 745 O O . ALA A 1 93 ? 3.759 2.976 -9.886 1.00 98.44 93 ALA A O 1
ATOM 746 N N . ARG A 1 94 ? 5.144 4.229 -8.631 1.00 98.56 94 ARG A N 1
ATOM 747 C CA . ARG A 1 94 ? 5.360 5.299 -9.614 1.00 98.56 94 ARG A CA 1
ATOM 748 C C . ARG A 1 94 ? 6.816 5.342 -10.025 1.00 98.56 94 ARG A C 1
ATOM 750 O O . ARG A 1 94 ? 7.695 5.255 -9.177 1.00 98.56 94 ARG A O 1
ATOM 757 N N . ARG A 1 95 ? 7.102 5.488 -11.312 1.00 98.56 95 ARG A N 1
ATOM 758 C CA . ARG A 1 95 ? 8.484 5.649 -11.758 1.00 98.56 95 ARG A CA 1
ATOM 759 C C . ARG A 1 95 ? 8.981 7.044 -11.389 1.00 98.56 95 ARG A C 1
ATOM 761 O O . ARG A 1 95 ? 8.405 8.039 -11.808 1.00 98.56 95 ARG A O 1
ATOM 768 N N . LEU A 1 96 ? 10.102 7.119 -10.677 1.00 97.81 96 LEU A N 1
ATOM 769 C CA . LEU A 1 96 ? 10.596 8.375 -10.112 1.00 97.81 96 LEU A CA 1
ATOM 770 C C . LEU A 1 96 ? 10.995 9.418 -11.171 1.00 97.81 96 LEU A C 1
ATOM 772 O O . LEU A 1 96 ? 10.822 10.611 -10.957 1.00 97.81 96 LEU A O 1
ATOM 776 N N . ARG A 1 97 ? 11.527 8.983 -12.322 1.00 9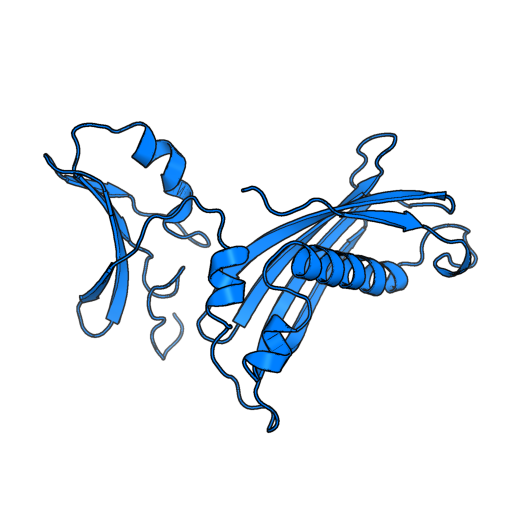7.56 97 ARG A N 1
ATOM 777 C CA . ARG A 1 97 ? 12.064 9.902 -13.345 1.00 97.56 97 ARG A CA 1
ATOM 778 C C . ARG A 1 97 ? 10.998 10.726 -14.079 1.00 97.56 97 ARG A C 1
ATOM 780 O O . ARG A 1 97 ? 11.332 11.767 -14.631 1.00 97.56 97 ARG A O 1
ATOM 787 N N . ASP A 1 98 ? 9.768 10.221 -14.158 1.00 97.12 98 ASP A N 1
ATOM 788 C CA . ASP A 1 98 ? 8.696 10.778 -14.998 1.00 97.12 98 ASP A CA 1
ATOM 789 C C . ASP A 1 98 ? 7.306 10.746 -14.326 1.00 97.12 98 ASP A C 1
ATOM 791 O O . ASP A 1 98 ? 6.314 11.095 -14.958 1.00 97.12 98 ASP A O 1
ATOM 795 N N . ASP A 1 99 ? 7.234 10.339 -13.055 1.00 95.81 99 ASP A N 1
ATOM 796 C CA . ASP A 1 99 ? 6.013 10.169 -12.250 1.00 95.81 99 ASP A CA 1
ATOM 797 C C . ASP A 1 99 ? 4.947 9.231 -12.861 1.00 95.81 99 ASP A C 1
ATOM 799 O O . ASP A 1 99 ? 3.785 9.211 -12.442 1.00 95.81 99 ASP A O 1
ATOM 803 N N . THR A 1 100 ? 5.322 8.395 -13.835 1.00 97.62 100 THR A N 1
ATOM 804 C CA . THR A 1 100 ? 4.386 7.453 -14.464 1.00 97.62 100 THR A CA 1
ATOM 805 C C . THR A 1 100 ? 3.878 6.451 -13.432 1.00 97.62 100 THR A C 1
ATOM 807 O O . THR A 1 100 ? 4.673 5.771 -12.782 1.00 97.62 100 THR A O 1
ATOM 810 N N . LEU A 1 101 ? 2.555 6.298 -13.313 1.00 97.94 101 LEU A N 1
ATOM 811 C CA . LEU A 1 101 ? 1.960 5.213 -12.535 1.00 97.94 101 LEU A CA 1
ATOM 812 C C . LEU A 1 101 ? 2.236 3.883 -13.245 1.00 97.94 101 LEU A C 1
ATOM 814 O O . LEU A 1 101 ? 1.731 3.644 -14.337 1.00 97.94 101 LEU A O 1
ATOM 818 N N . VAL A 1 102 ? 3.055 3.037 -12.628 1.00 98.62 102 VAL A N 1
ATOM 819 C CA . VAL A 1 102 ? 3.481 1.744 -13.179 1.00 98.62 102 VAL A CA 1
ATOM 820 C C . VAL A 1 102 ? 2.508 0.650 -12.758 1.00 98.62 102 VAL A C 1
ATOM 822 O O . VAL A 1 102 ? 2.036 -0.109 -13.602 1.00 98.62 102 VAL A O 1
ATOM 825 N N . ALA A 1 103 ? 2.173 0.587 -11.469 1.00 98.38 103 ALA A N 1
ATOM 826 C CA . ALA A 1 103 ? 1.250 -0.408 -10.935 1.00 98.38 103 ALA A CA 1
ATOM 827 C C . ALA A 1 103 ? 0.497 0.105 -9.701 1.00 98.38 103 ALA A C 1
ATOM 829 O O . ALA A 1 103 ? 0.978 0.974 -8.966 1.00 98.38 103 ALA A O 1
ATOM 830 N N . THR A 1 104 ? -0.671 -0.477 -9.453 1.00 97.44 104 THR A N 1
ATOM 831 C CA . THR A 1 104 ? -1.421 -0.344 -8.199 1.00 97.44 104 THR A CA 1
ATOM 832 C C . THR A 1 104 ? -1.697 -1.718 -7.625 1.00 97.44 104 THR A C 1
ATOM 834 O O . THR A 1 104 ? -1.963 -2.648 -8.377 1.00 97.44 104 THR A O 1
ATOM 837 N N . ALA A 1 105 ? -1.656 -1.846 -6.303 1.00 96.31 105 ALA A N 1
ATOM 838 C CA . ALA A 1 105 ? -1.995 -3.078 -5.613 1.00 96.31 105 ALA A CA 1
ATOM 839 C C . ALA A 1 105 ? -2.981 -2.821 -4.475 1.00 96.31 105 ALA A C 1
ATOM 841 O O . ALA A 1 105 ? -2.854 -1.840 -3.744 1.00 96.31 105 ALA A O 1
ATOM 842 N N . GLU A 1 106 ? -3.929 -3.731 -4.299 1.00 94.75 106 GLU A N 1
ATOM 843 C CA . GLU A 1 106 ? -4.787 -3.820 -3.123 1.00 94.75 106 GLU A CA 1
ATOM 844 C C . GLU A 1 106 ? -4.581 -5.183 -2.465 1.00 94.75 106 GLU A C 1
ATOM 846 O O . GLU A 1 106 ? -4.730 -6.228 -3.105 1.00 94.75 106 GLU A O 1
ATOM 851 N N . LEU A 1 107 ? -4.215 -5.169 -1.186 1.00 95.56 107 LEU A N 1
ATOM 852 C CA . LEU A 1 107 ? -3.925 -6.366 -0.410 1.00 95.56 107 LEU A CA 1
ATOM 853 C C . LEU A 1 107 ? -4.815 -6.418 0.824 1.00 95.56 107 LEU A C 1
ATOM 855 O O . LEU A 1 107 ? -4.824 -5.484 1.623 1.00 95.56 107 LEU A O 1
ATOM 859 N N . VAL A 1 108 ? -5.519 -7.533 0.999 1.00 92.81 108 VAL A N 1
ATOM 860 C CA . VAL A 1 108 ? -6.326 -7.824 2.187 1.00 92.81 108 VAL A CA 1
ATOM 861 C C . VAL A 1 108 ? -5.553 -8.788 3.071 1.00 92.81 108 VAL A C 1
ATOM 863 O O . VAL A 1 108 ? -5.221 -9.895 2.639 1.00 92.81 108 VAL A O 1
ATOM 866 N N . PHE A 1 109 ? -5.321 -8.393 4.316 1.00 96.75 109 PHE A N 1
ATOM 867 C CA . PHE A 1 109 ? -4.640 -9.182 5.333 1.00 96.75 109 PHE A CA 1
ATOM 8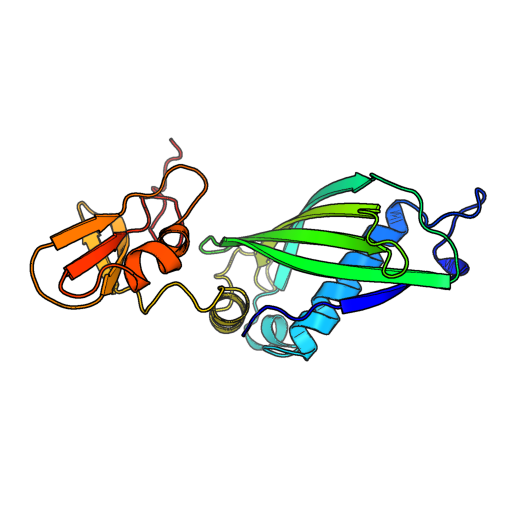68 C C . PHE A 1 109 ? -5.603 -9.589 6.445 1.00 96.75 109 PHE A C 1
ATOM 870 O O . PHE A 1 109 ? -6.517 -8.842 6.792 1.00 96.75 109 PHE A O 1
ATOM 877 N N . VAL A 1 110 ? -5.363 -10.760 7.029 1.00 94.88 110 VAL A N 1
ATOM 878 C CA . VAL A 1 110 ? -5.978 -11.209 8.282 1.00 94.88 110 VAL A CA 1
ATOM 879 C C . VAL A 1 110 ? -4.854 -11.527 9.263 1.00 94.88 110 VAL A C 1
ATOM 881 O O . VAL A 1 110 ? -3.948 -12.289 8.930 1.00 94.88 110 VAL A O 1
ATOM 884 N N . CYS A 1 111 ? -4.897 -10.940 10.455 1.00 96.12 111 CYS A N 1
ATOM 885 C CA . CYS A 1 111 ? -3.981 -11.266 11.539 1.00 96.12 111 CYS A CA 1
ATOM 886 C C . CYS A 1 111 ? -4.394 -12.599 12.167 1.00 96.12 111 CYS A C 1
ATOM 888 O O . CYS A 1 111 ? -5.540 -12.767 12.586 1.00 96.12 111 CYS A O 1
ATOM 890 N N . ILE A 1 112 ? -3.461 -13.545 12.222 1.00 96.50 112 ILE A N 1
ATOM 891 C CA . ILE A 1 112 ? -3.660 -14.874 12.804 1.00 96.50 112 ILE A CA 1
ATOM 892 C C . ILE A 1 112 ? -2.635 -15.148 13.903 1.00 96.50 112 ILE A C 1
ATOM 894 O O . ILE A 1 112 ? -1.537 -14.595 13.868 1.00 96.50 112 ILE A O 1
ATOM 898 N N . ASP A 1 113 ? -2.993 -15.988 14.874 1.00 96.00 113 ASP A N 1
ATOM 899 C CA . ASP A 1 113 ? -2.056 -16.547 15.849 1.00 96.00 113 ASP A CA 1
ATOM 900 C C . ASP A 1 113 ? -1.278 -17.746 15.265 1.00 96.00 113 ASP A C 1
ATOM 902 O O . ASP A 1 113 ? -1.430 -18.121 14.099 1.00 96.00 113 ASP A O 1
ATOM 906 N N . ARG A 1 114 ? -0.438 -18.376 16.094 1.00 93.75 114 ARG A N 1
ATOM 907 C CA . ARG A 1 114 ? 0.387 -19.535 15.706 1.00 93.75 114 ARG A CA 1
ATOM 908 C C . ARG A 1 114 ? -0.431 -20.768 15.311 1.00 93.75 114 ARG A C 1
ATOM 910 O O . ARG A 1 114 ? 0.085 -21.644 14.626 1.00 93.75 114 ARG A O 1
ATOM 917 N N . ASP A 1 115 ? -1.673 -20.840 15.783 1.00 95.50 115 ASP A N 1
ATOM 918 C CA . ASP A 1 115 ? -2.609 -21.932 15.535 1.00 95.50 115 ASP A CA 1
ATOM 919 C C . ASP A 1 115 ? -3.523 -21.605 14.333 1.00 95.50 115 ASP A C 1
ATOM 921 O O . ASP A 1 115 ? -4.419 -22.381 13.995 1.00 95.50 115 ASP A O 1
ATOM 925 N N . GLY A 1 116 ? -3.301 -20.462 13.670 1.00 92.50 116 GLY A N 1
ATOM 926 C CA . GLY A 1 116 ? -4.060 -19.998 12.512 1.00 92.50 116 GLY A CA 1
ATOM 927 C C . GLY A 1 116 ? -5.397 -19.341 12.857 1.00 92.50 116 GLY A C 1
ATOM 928 O O . GLY A 1 116 ? -6.215 -19.126 11.960 1.00 92.50 116 GLY A O 1
ATOM 929 N N . ARG A 1 117 ? -5.662 -19.028 14.131 1.00 93.69 117 ARG A N 1
ATOM 930 C CA . ARG A 1 117 ? -6.920 -18.391 14.545 1.00 93.69 117 ARG A CA 1
ATOM 931 C C . ARG A 1 117 ? -6.858 -16.883 14.322 1.00 93.69 117 ARG A C 1
ATOM 933 O O . ARG A 1 117 ? -5.845 -16.283 14.674 1.00 93.69 117 ARG A O 1
ATOM 940 N N . PRO A 1 118 ? -7.926 -16.251 13.799 1.00 92.94 118 PRO A N 1
ATOM 941 C CA . PRO A 1 118 ? -7.976 -14.801 13.668 1.00 92.94 118 PRO A CA 1
ATOM 942 C C . PRO A 1 118 ? -7.824 -14.112 15.025 1.00 92.94 118 PRO A C 1
ATOM 944 O O . PRO A 1 118 ? -8.546 -14.435 15.970 1.00 92.94 118 PRO A O 1
ATOM 947 N N . ILE A 1 119 ? -6.924 -13.138 15.101 1.00 95.31 119 ILE A N 1
ATOM 948 C CA . ILE A 1 119 ? -6.682 -12.320 16.292 1.00 95.31 119 ILE A CA 1
ATOM 949 C C . ILE A 1 119 ? -6.628 -10.838 15.920 1.00 95.31 119 ILE A C 1
ATOM 951 O O . ILE A 1 119 ? -6.491 -10.511 14.738 1.00 95.31 119 ILE A O 1
ATOM 955 N N . PRO A 1 120 ? -6.787 -9.929 16.897 1.00 91.88 120 PRO A N 1
ATOM 956 C CA . PRO A 1 120 ? -6.852 -8.509 16.606 1.00 91.88 120 PRO A CA 1
ATOM 957 C C . PRO A 1 120 ? -5.612 -7.979 15.882 1.00 91.88 120 PRO A C 1
ATOM 959 O O . PRO A 1 120 ? -4.490 -8.421 16.141 1.00 91.88 120 PRO A O 1
ATOM 962 N N . VAL A 1 121 ? -5.812 -6.992 15.008 1.00 91.62 121 VAL A N 1
ATOM 963 C CA . VAL A 1 121 ? -4.707 -6.233 14.408 1.00 91.62 121 VAL A CA 1
ATOM 964 C C . VAL A 1 121 ? -3.932 -5.518 15.528 1.00 91.62 121 VAL A C 1
ATOM 966 O O . VAL A 1 121 ? -4.557 -4.912 16.404 1.00 91.62 121 VAL A O 1
ATOM 969 N N . PRO A 1 122 ? -2.584 -5.562 15.546 1.00 93.00 122 PRO A N 1
ATOM 970 C CA . PRO A 1 122 ? -1.807 -4.891 16.582 1.00 93.00 122 PRO A CA 1
ATOM 971 C C . PRO A 1 122 ? -2.097 -3.393 16.628 1.00 93.00 122 PRO A C 1
ATOM 973 O O . PRO A 1 122 ? -1.923 -2.699 15.626 1.00 93.00 122 PRO A O 1
ATOM 976 N N . ARG A 1 123 ? -2.461 -2.886 17.813 1.00 87.38 123 ARG A N 1
ATOM 977 C CA . ARG A 1 123 ? -2.734 -1.456 18.035 1.00 87.38 123 ARG A CA 1
ATOM 978 C C . ARG A 1 123 ? -1.598 -0.576 17.518 1.00 87.38 123 ARG A C 1
ATOM 980 O O . ARG A 1 123 ? -1.854 0.386 16.820 1.00 87.38 123 ARG A O 1
ATOM 987 N N . GLU A 1 124 ? -0.353 -0.948 17.797 1.00 89.00 124 GLU A N 1
ATOM 988 C CA . GLU A 1 124 ? 0.818 -0.178 17.368 1.00 89.00 124 GLU A CA 1
ATOM 989 C C . GLU A 1 124 ? 0.926 -0.045 15.838 1.00 89.00 124 GLU A C 1
ATOM 991 O O . GLU A 1 124 ? 1.286 1.012 15.324 1.00 89.00 124 GLU A O 1
ATOM 996 N N . PHE A 1 125 ? 0.574 -1.101 15.097 1.00 91.06 125 PHE A N 1
ATOM 997 C CA . PHE A 1 125 ? 0.499 -1.040 13.639 1.00 91.06 125 PHE A CA 1
ATOM 998 C C . PHE A 1 125 ? -0.672 -0.162 13.187 1.00 91.06 125 PHE A C 1
ATOM 1000 O O . PHE A 1 125 ? -0.486 0.687 12.318 1.00 91.06 125 PHE A O 1
ATOM 1007 N N . GLY A 1 126 ? -1.851 -0.327 13.794 1.00 85.50 126 GLY A N 1
ATOM 1008 C CA . GLY A 1 126 ? -3.026 0.503 13.517 1.00 85.50 126 GLY A CA 1
ATOM 1009 C C . GLY A 1 126 ? -2.760 1.994 13.745 1.00 85.50 126 GLY A C 1
ATOM 1010 O O . GLY A 1 126 ? -3.041 2.804 12.866 1.00 85.50 126 GLY A O 1
ATOM 1011 N N . ASP A 1 127 ? -2.130 2.353 14.864 1.00 84.06 127 ASP A N 1
ATOM 1012 C CA . ASP A 1 127 ? -1.781 3.730 15.233 1.00 84.06 127 ASP A CA 1
ATOM 1013 C C . ASP A 1 127 ? -0.761 4.350 14.263 1.00 84.06 127 ASP A C 1
ATOM 1015 O O . ASP A 1 127 ? -0.815 5.547 13.978 1.00 84.06 127 ASP A O 1
ATOM 1019 N N . PHE A 1 128 ? 0.178 3.548 13.752 1.00 85.38 128 PHE A N 1
ATOM 1020 C CA . PHE A 1 128 ? 1.153 3.988 12.752 1.00 85.38 128 PHE A CA 1
ATOM 1021 C C . PHE A 1 128 ? 0.529 4.175 11.365 1.00 85.38 128 PHE A C 1
ATOM 1023 O O . PHE A 1 128 ? 0.836 5.145 10.673 1.00 85.38 128 PHE A O 1
ATOM 1030 N N . MET A 1 129 ? -0.325 3.236 10.957 1.00 82.81 129 MET A N 1
ATOM 1031 C CA . MET A 1 129 ? -0.967 3.227 9.642 1.00 82.81 129 MET A CA 1
ATOM 1032 C C . MET A 1 129 ? -2.134 4.205 9.544 1.00 82.81 129 MET A C 1
ATOM 1034 O O . MET A 1 129 ? -2.505 4.605 8.439 1.00 82.81 129 MET A O 1
ATOM 1038 N N . SER A 1 130 ? -2.705 4.590 10.683 1.00 69.94 130 SER A N 1
ATOM 1039 C CA . SER A 1 130 ? -3.688 5.656 10.760 1.00 69.94 130 SER A CA 1
ATOM 1040 C C . SER A 1 130 ? -3.007 6.968 10.378 1.00 69.94 130 SER A C 1
ATOM 1042 O O . SER A 1 130 ? -2.031 7.369 11.024 1.00 69.94 130 SER A O 1
ATOM 1044 N N . PRO A 1 131 ? -3.498 7.687 9.354 1.00 54.69 131 PRO A N 1
ATOM 1045 C CA . PRO A 1 131 ? -3.129 9.081 9.190 1.00 54.69 131 PRO A CA 1
ATOM 1046 C C . PRO A 1 131 ? -3.450 9.750 10.525 1.00 54.69 131 PRO A C 1
ATOM 1048 O O . PRO A 1 131 ? -4.602 9.723 10.951 1.00 54.69 131 PRO A O 1
ATOM 1051 N N . ARG A 1 132 ? -2.454 10.295 11.241 1.00 48.53 132 ARG A N 1
ATOM 1052 C CA . ARG A 1 132 ? -2.765 11.154 12.392 1.00 48.53 132 ARG A CA 1
ATOM 1053 C C . ARG A 1 132 ? -3.590 12.317 11.860 1.00 48.53 132 ARG A C 1
ATOM 1055 O O . ARG A 1 132 ? -3.050 13.244 11.259 1.00 48.53 132 ARG A O 1
ATOM 1062 N N . GLY A 1 133 ? -4.887 12.181 12.057 1.00 42.62 133 GLY A N 1
ATOM 1063 C CA . GLY A 1 133 ? -5.941 12.951 11.444 1.00 42.62 133 GLY A CA 1
ATOM 1064 C C . GLY A 1 133 ? -7.210 12.742 12.254 1.00 42.62 133 GLY A C 1
ATOM 1065 O O . GLY A 1 133 ? -7.738 13.738 12.731 1.00 42.62 133 GLY A O 1
ATOM 1066 N N . GLY A 1 134 ? -7.608 11.491 12.517 1.00 43.06 134 GLY A N 1
ATOM 1067 C CA . GLY A 1 134 ? -8.680 11.170 13.459 1.00 43.06 134 GLY A CA 1
ATOM 1068 C C . GLY A 1 134 ? -8.180 11.342 14.890 1.00 43.06 134 GLY A C 1
ATOM 1069 O O . GLY A 1 134 ? -7.250 10.662 15.320 1.00 43.06 134 GLY A O 1
ATOM 1070 N N . GLY A 1 135 ? -8.731 12.296 15.623 1.00 51.22 135 GLY A N 1
ATOM 1071 C CA . GLY A 1 135 ? -8.485 12.471 17.048 1.00 51.22 135 GLY A CA 1
ATOM 1072 C C . GLY A 1 135 ? -9.000 11.284 17.861 1.00 51.22 135 GLY A C 1
ATOM 1073 O O . GLY A 1 135 ? -9.679 10.391 17.352 1.00 51.22 135 GLY A O 1
ATOM 1074 N N . ASP A 1 136 ? -8.639 11.282 19.144 1.00 63.06 136 ASP A N 1
ATOM 1075 C CA . ASP A 1 136 ? -8.962 10.212 20.088 1.00 63.06 136 ASP A CA 1
ATOM 1076 C C . ASP A 1 136 ? -10.480 9.948 20.085 1.00 63.06 136 ASP A C 1
ATOM 1078 O O . ASP A 1 136 ? -11.280 10.802 20.488 1.00 63.06 136 ASP A O 1
ATOM 1082 N N . ALA A 1 137 ? -10.894 8.788 19.569 1.00 73.31 137 ALA A N 1
ATOM 1083 C CA . ALA A 1 137 ? -12.299 8.416 19.531 1.00 73.31 137 ALA A CA 1
ATOM 1084 C C . ALA A 1 137 ? -12.690 7.701 20.816 1.00 73.31 137 ALA A C 1
ATOM 1086 O O . ALA A 1 137 ? -12.082 6.717 21.238 1.00 73.31 137 ALA A O 1
ATOM 1087 N N . GLN A 1 138 ? -13.769 8.177 21.422 1.00 88.06 138 GLN A N 1
ATOM 1088 C CA . GLN A 1 138 ? -14.410 7.487 22.529 1.00 88.06 138 GLN A CA 1
ATOM 1089 C C . GLN A 1 138 ? -15.335 6.393 21.993 1.00 88.06 138 GLN A C 1
ATOM 1091 O O . GLN A 1 138 ? -16.001 6.567 20.971 1.00 88.06 138 GLN A O 1
ATOM 1096 N N . ARG A 1 139 ? -15.422 5.270 22.713 1.00 86.88 139 ARG A N 1
ATOM 1097 C CA . ARG A 1 139 ? -16.411 4.229 22.415 1.00 86.88 139 ARG A CA 1
ATOM 1098 C C . ARG A 1 139 ? -17.721 4.518 23.132 1.00 86.88 139 ARG A C 1
ATOM 1100 O O . ARG A 1 139 ? -17.745 4.651 24.354 1.00 86.88 139 ARG A O 1
ATOM 1107 N N . LEU A 1 140 ? -18.814 4.553 22.377 1.00 88.81 140 LEU A N 1
ATOM 1108 C CA . LEU A 1 140 ? -20.169 4.709 22.895 1.00 88.81 140 LEU A CA 1
ATOM 1109 C C . LEU A 1 140 ? -21.004 3.484 22.530 1.00 88.81 140 LEU A C 1
ATOM 1111 O O . LEU A 1 140 ? -21.198 3.184 21.356 1.00 88.81 140 LEU A O 1
ATOM 1115 N N . THR A 1 141 ? -21.533 2.786 23.532 1.00 88.69 141 THR A N 1
ATOM 1116 C CA . THR A 1 141 ? -22.466 1.678 23.294 1.00 88.69 141 THR A CA 1
ATOM 1117 C C . THR A 1 141 ? -23.864 2.230 23.046 1.00 88.69 141 THR A C 1
ATOM 1119 O O . THR A 1 141 ? -24.481 2.808 23.941 1.00 88.69 141 THR A O 1
ATOM 1122 N N . VAL A 1 142 ? -24.380 2.026 21.836 1.00 83.50 142 VAL A N 1
ATOM 1123 C CA . VAL A 1 142 ? -25.711 2.468 21.412 1.00 83.50 142 VAL A CA 1
ATOM 1124 C C . VAL A 1 142 ? -26.467 1.273 20.850 1.00 83.50 142 VAL A C 1
ATOM 1126 O O . VAL A 1 142 ? -26.030 0.647 19.887 1.00 83.50 142 VAL A O 1
ATOM 1129 N N . ASN A 1 143 ? -27.617 0.947 21.443 1.00 85.94 143 ASN A N 1
ATOM 1130 C CA . ASN A 1 143 ? -28.474 -0.166 21.009 1.00 85.94 143 ASN A CA 1
ATOM 1131 C C . ASN A 1 143 ? -27.718 -1.502 20.859 1.00 85.94 143 ASN A C 1
ATOM 1133 O O . ASN A 1 143 ? -27.925 -2.231 19.893 1.00 85.94 143 ASN A O 1
ATOM 1137 N N . GLY A 1 144 ? -26.814 -1.796 21.801 1.00 81.56 144 GLY A N 1
ATOM 1138 C CA . GLY A 1 144 ? -26.022 -3.030 21.808 1.00 81.56 144 GLY A CA 1
ATOM 1139 C C . GLY A 1 144 ? -24.837 -3.055 20.837 1.00 81.56 144 GLY A C 1
ATOM 1140 O O . GLY A 1 144 ? -24.202 -4.092 20.713 1.00 81.56 144 GLY A O 1
ATOM 1141 N N . VAL A 1 145 ? -24.524 -1.940 20.171 1.00 80.44 145 VAL A N 1
ATOM 1142 C CA . VAL A 1 145 ? -23.389 -1.810 19.244 1.00 80.44 145 VAL A CA 1
ATOM 1143 C C . VAL A 1 145 ? -22.425 -0.764 19.788 1.00 80.44 145 VAL A C 1
ATOM 1145 O O . VAL A 1 145 ? -22.851 0.344 20.122 1.00 80.44 145 VAL A O 1
ATOM 1148 N N . SER A 1 146 ? -21.138 -1.091 19.892 1.00 86.50 146 SER A N 1
ATOM 1149 C CA . SER A 1 146 ? -20.112 -0.128 20.286 1.00 86.50 146 SER A CA 1
ATOM 1150 C C . SER A 1 146 ? -19.682 0.694 19.073 1.00 86.50 146 SER A C 1
ATOM 1152 O O . SER A 1 146 ? -19.177 0.155 18.090 1.00 86.50 146 SER A O 1
ATOM 1154 N N . LEU A 1 147 ? -19.917 2.004 19.131 1.00 91.50 147 LEU A N 1
ATOM 1155 C CA . LEU A 1 147 ? -19.544 2.947 18.084 1.00 91.50 147 LEU A CA 1
ATOM 1156 C C . LEU A 1 147 ? -18.289 3.716 18.486 1.00 91.50 147 LEU A C 1
ATOM 1158 O O . LEU A 1 147 ? -18.216 4.222 19.607 1.00 91.50 147 LEU A O 1
ATOM 1162 N N . ALA A 1 148 ? -17.335 3.847 17.571 1.00 89.56 148 ALA A N 1
ATOM 1163 C CA . ALA A 1 148 ? -16.231 4.780 17.721 1.00 89.56 148 ALA A CA 1
ATOM 1164 C C . ALA A 1 148 ? -16.700 6.179 17.327 1.00 89.56 148 ALA A C 1
ATOM 1166 O O . ALA A 1 148 ? -17.228 6.389 16.235 1.00 89.56 148 ALA A O 1
ATOM 1167 N N . VAL A 1 149 ? -16.560 7.135 18.241 1.00 93.19 149 VAL A N 1
ATOM 1168 C CA . VAL A 1 149 ? -17.033 8.501 18.044 1.00 93.19 149 VAL A CA 1
ATOM 1169 C C . VAL A 1 149 ? -15.951 9.473 18.434 1.00 93.19 149 VAL A C 1
ATOM 1171 O O . VAL A 1 149 ? -15.520 9.531 19.583 1.00 93.19 149 VAL A O 1
ATOM 1174 N N . GLU A 1 150 ? -15.562 10.297 17.480 1.00 92.38 150 GLU A N 1
ATOM 1175 C CA . GLU A 1 150 ? -14.661 11.391 17.741 1.00 92.38 150 GLU A CA 1
ATOM 1176 C C . GLU A 1 150 ? -15.432 12.662 18.094 1.00 92.38 150 GLU A C 1
ATOM 1178 O O 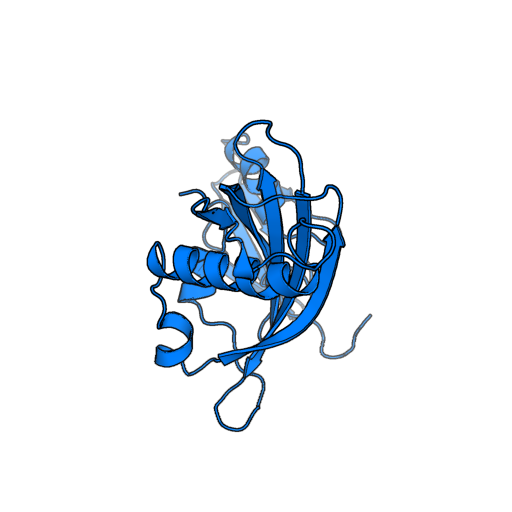. GLU A 1 150 ? -16.400 13.025 17.420 1.00 92.38 150 GLU A O 1
ATOM 1183 N N . VAL A 1 151 ? -14.999 13.354 19.150 1.00 92.31 151 VAL A N 1
ATOM 1184 C CA . VAL A 1 151 ? -15.589 14.627 19.574 1.00 92.31 151 VAL A CA 1
ATOM 1185 C C . VAL A 1 151 ? -14.494 15.672 19.760 1.00 92.31 151 VAL A C 1
ATOM 1187 O O . VAL A 1 151 ? -13.593 15.490 20.573 1.00 92.31 151 VAL A O 1
ATOM 1190 N N . ARG A 1 152 ? -14.592 16.796 19.036 1.00 91.06 152 ARG A N 1
ATOM 1191 C CA . ARG A 1 152 ? -13.667 17.938 19.148 1.00 91.06 152 ARG A CA 1
ATOM 1192 C C . ARG A 1 152 ? -14.385 19.224 19.551 1.00 91.06 152 ARG A C 1
ATOM 1194 O O . ARG A 1 152 ? -15.324 19.662 18.881 1.00 91.06 152 ARG A O 1
ATOM 1201 N N . GLY A 1 153 ? -13.829 19.910 20.548 1.00 90.94 153 GLY A N 1
ATOM 1202 C CA . GLY A 1 153 ? -14.261 21.234 21.003 1.00 90.94 153 GLY A CA 1
ATOM 1203 C C . GLY A 1 153 ? -15.622 21.263 21.695 1.00 90.94 153 GLY A C 1
ATOM 1204 O O . GLY A 1 153 ? -16.228 20.233 21.981 1.00 90.94 153 GLY A O 1
ATOM 1205 N N . GLU A 1 154 ? -16.093 22.478 21.950 1.00 89.19 154 GLU A N 1
ATOM 1206 C CA . GLU A 1 154 ? -17.318 22.780 22.691 1.00 89.19 154 GLU A CA 1
ATOM 1207 C C . GLU A 1 154 ? -18.211 23.735 21.880 1.00 89.19 154 GLU A C 1
ATOM 1209 O O . GLU A 1 154 ? -17.790 24.256 20.847 1.00 89.19 154 GLU A O 1
ATOM 1214 N N . GLY A 1 155 ? -19.451 23.956 22.326 1.00 95.06 155 GLY A N 1
ATOM 1215 C CA . GLY A 1 155 ? -20.429 24.809 21.636 1.00 95.06 155 GLY A CA 1
ATOM 1216 C C . GLY A 1 155 ? -21.531 24.025 20.906 1.00 95.06 155 GLY A C 1
ATOM 1217 O O . GLY A 1 155 ? -21.778 22.857 21.232 1.00 95.06 155 GLY A O 1
ATOM 1218 N N . PRO A 1 156 ? -22.237 24.651 19.942 1.00 97.25 156 PRO A N 1
ATOM 1219 C CA . PRO A 1 156 ? -23.299 23.996 19.179 1.00 97.25 156 PRO A CA 1
ATOM 1220 C C . PRO A 1 156 ? -22.785 22.755 18.443 1.00 97.25 156 PRO A C 1
ATOM 1222 O O . PRO A 1 156 ? -21.679 22.753 17.902 1.00 97.25 156 PRO A O 1
ATOM 1225 N N . ALA A 1 157 ? -23.580 21.685 18.445 1.00 96.75 157 ALA A N 1
ATOM 1226 C CA . ALA A 1 157 ? -23.156 20.405 17.894 1.00 96.75 157 ALA A CA 1
ATOM 1227 C C . ALA A 1 157 ? -23.283 20.360 16.365 1.00 96.75 157 ALA A C 1
ATOM 1229 O O . ALA A 1 157 ? -24.338 20.686 15.823 1.00 96.75 157 ALA A O 1
ATOM 1230 N N . VAL A 1 158 ? -22.240 19.872 15.693 1.00 97.50 158 VAL A N 1
ATOM 1231 C CA . VAL A 1 158 ? -22.244 19.527 14.265 1.00 97.50 158 VAL A CA 1
ATOM 1232 C C . VAL A 1 158 ? -21.865 18.055 14.133 1.00 97.50 158 VAL A C 1
ATOM 1234 O O . VAL A 1 158 ? -20.815 17.644 14.626 1.00 97.50 158 VAL A O 1
ATOM 1237 N N . LEU A 1 159 ? -22.734 17.265 13.501 1.00 96.62 159 LEU A N 1
ATOM 1238 C CA . LEU A 1 159 ? -22.551 15.829 13.295 1.00 96.62 159 LEU A CA 1
ATOM 1239 C C . LEU A 1 159 ? -22.075 15.561 11.864 1.00 96.62 159 LEU A C 1
ATOM 1241 O O . LEU A 1 159 ? -22.749 15.943 10.909 1.00 96.62 159 LEU A O 1
ATOM 1245 N N . PHE A 1 160 ? -20.945 14.877 11.728 1.00 96.12 160 PHE A N 1
ATOM 1246 C CA . PHE A 1 160 ? -20.344 14.518 10.450 1.00 96.12 160 PHE A CA 1
ATOM 1247 C C . PHE A 1 160 ? -20.566 13.033 10.184 1.00 96.12 160 PHE A C 1
ATOM 1249 O O . PHE A 1 160 ? -19.991 12.184 10.856 1.00 96.12 160 PHE A O 1
ATOM 1256 N N . ILE A 1 161 ? -21.417 12.717 9.211 1.00 95.00 161 ILE A N 1
ATOM 1257 C CA . ILE A 1 161 ? -21.740 11.336 8.843 1.00 95.00 161 ILE A CA 1
ATOM 1258 C C . ILE A 1 161 ? -21.021 10.993 7.547 1.00 95.00 161 ILE A C 1
ATOM 1260 O O . ILE A 1 161 ? -21.280 11.609 6.516 1.00 95.00 161 ILE A O 1
ATOM 1264 N N . HIS A 1 162 ? -20.121 10.015 7.595 1.00 90.00 162 HIS A N 1
ATOM 1265 C CA . HIS A 1 162 ? -19.461 9.509 6.396 1.00 90.00 162 HIS A CA 1
ATOM 1266 C C . HIS A 1 162 ? -20.368 8.534 5.621 1.00 90.00 162 HIS A C 1
ATOM 1268 O O . HIS A 1 162 ? -21.315 7.962 6.162 1.00 90.00 162 HIS A O 1
ATOM 1274 N N . GLY A 1 163 ? -20.072 8.345 4.335 1.00 78.75 163 GLY A N 1
ATOM 1275 C CA . GLY A 1 163 ? -20.692 7.311 3.505 1.00 78.75 163 GLY A CA 1
ATOM 1276 C C . GLY A 1 163 ? -19.871 6.021 3.472 1.00 78.75 163 GL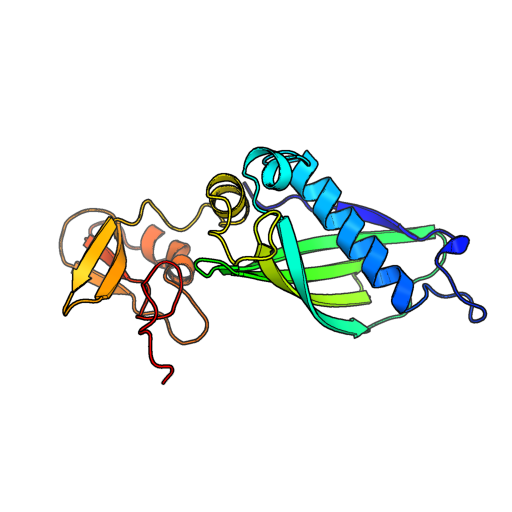Y A C 1
ATOM 1277 O O . GLY A 1 163 ? -18.751 5.961 3.979 1.00 78.75 163 GLY A O 1
ATOM 1278 N N . TYR A 1 164 ? -20.412 4.991 2.825 1.00 70.62 164 TYR A N 1
ATOM 1279 C CA . TYR A 1 164 ? -19.646 3.798 2.458 1.00 70.62 164 TYR A CA 1
ATOM 1280 C C . TYR A 1 164 ? -18.635 4.124 1.340 1.00 70.62 164 TYR A C 1
ATOM 1282 O O . TYR A 1 164 ? -19.010 4.864 0.425 1.00 70.62 164 TYR A O 1
ATOM 1290 N N . PRO A 1 165 ? -17.403 3.572 1.335 1.00 60.22 165 PRO A N 1
ATOM 1291 C CA . PRO A 1 165 ? -16.768 2.658 2.302 1.00 60.22 165 PRO A CA 1
ATOM 1292 C C . PRO A 1 165 ? -15.814 3.377 3.278 1.00 60.22 165 PRO A C 1
ATOM 1294 O O . PRO A 1 165 ? -14.767 2.845 3.631 1.00 60.22 165 PRO A O 1
ATOM 1297 N N . LEU A 1 166 ? -16.121 4.624 3.628 1.00 78.75 166 LEU A N 1
ATOM 1298 C CA . LEU A 1 166 ? -15.221 5.506 4.371 1.00 78.75 166 LEU A CA 1
ATOM 1299 C C . LEU A 1 166 ? -15.392 5.327 5.890 1.00 78.75 166 LEU A C 1
ATOM 1301 O O . LEU A 1 166 ? -16.215 4.528 6.335 1.00 78.75 166 LEU A O 1
ATOM 1305 N N . ASP A 1 167 ? -14.641 6.105 6.664 1.00 82.31 167 ASP A N 1
ATOM 1306 C CA . ASP A 1 167 ? -14.772 6.259 8.117 1.00 82.31 167 ASP A CA 1
ATOM 1307 C C . ASP A 1 167 ? -14.727 7.755 8.503 1.00 82.31 167 ASP A C 1
ATOM 1309 O O . ASP A 1 167 ? -14.704 8.634 7.631 1.00 82.31 167 ASP A O 1
ATOM 1313 N N . ARG A 1 168 ? -14.762 8.074 9.801 1.00 87.94 168 ARG A N 1
ATOM 1314 C CA . ARG A 1 168 ? -14.790 9.451 10.318 1.00 87.94 168 ARG A CA 1
ATOM 1315 C C . ARG A 1 168 ? -13.595 10.311 9.893 1.00 87.94 168 ARG A C 1
ATOM 1317 O O . ARG A 1 168 ? -13.757 11.529 9.827 1.00 87.94 168 ARG A O 1
ATOM 1324 N N . SER A 1 169 ? -12.441 9.718 9.571 1.00 82.50 169 SER A N 1
ATOM 1325 C CA . SER A 1 169 ? -11.204 10.451 9.246 1.00 82.50 169 SER A CA 1
ATOM 1326 C C . SER A 1 169 ? -11.335 11.340 8.007 1.00 82.50 169 SER A C 1
ATOM 1328 O O . SER A 1 169 ? -10.640 12.343 7.856 1.00 82.50 169 SER A O 1
ATOM 1330 N N . ILE A 1 170 ? -12.308 11.075 7.129 1.00 87.56 170 ILE A N 1
ATOM 1331 C CA . ILE A 1 170 ? -12.568 11.946 5.972 1.00 87.56 170 ILE A CA 1
ATOM 1332 C C . ILE A 1 170 ? -12.951 13.374 6.382 1.00 87.56 170 ILE A C 1
ATOM 1334 O O . ILE A 1 170 ? -12.858 14.306 5.580 1.00 87.56 170 ILE A O 1
ATOM 1338 N N . TRP A 1 171 ? -13.395 13.548 7.628 1.00 91.25 171 TRP A N 1
ATOM 1339 C CA . TRP A 1 171 ? -13.825 14.821 8.181 1.00 91.25 171 TRP A CA 1
ATOM 1340 C C . TRP A 1 171 ? -12.717 15.579 8.904 1.00 91.25 171 TRP A C 1
ATOM 1342 O O . TRP A 1 171 ? -12.974 16.693 9.349 1.00 91.25 171 TRP A O 1
ATOM 1352 N N . ASP A 1 172 ? -11.487 15.067 8.965 1.00 83.81 172 ASP A N 1
ATOM 1353 C CA . ASP A 1 172 ? -10.405 15.682 9.741 1.00 83.81 172 ASP A CA 1
ATOM 1354 C C . ASP A 1 172 ? -10.149 17.137 9.357 1.00 83.81 172 ASP A C 1
ATOM 1356 O O . ASP A 1 172 ? -10.087 18.020 10.219 1.00 83.81 172 ASP A O 1
ATOM 1360 N N . HIS A 1 173 ? -10.053 17.397 8.052 1.00 83.00 173 HIS A N 1
ATOM 1361 C CA . HIS A 1 173 ? -9.835 18.740 7.530 1.00 83.00 173 HIS A CA 1
ATOM 1362 C C . HIS A 1 173 ? -11.072 19.642 7.730 1.00 83.00 173 HIS A C 1
ATOM 1364 O O . HIS A 1 173 ? -10.918 20.742 8.268 1.00 83.00 173 HIS A O 1
ATOM 1370 N N . PRO A 1 174 ? -12.306 19.233 7.365 1.00 90.44 174 PRO A N 1
ATOM 1371 C CA . PRO A 1 174 ? -13.515 19.998 7.691 1.00 90.44 174 PRO A CA 1
ATOM 1372 C C . PRO A 1 174 ? -13.697 20.299 9.186 1.00 90.44 174 PRO A C 1
ATOM 1374 O O . PRO A 1 174 ? -14.049 21.420 9.552 1.00 90.44 174 PRO A O 1
ATOM 1377 N N . MET A 1 175 ? -13.427 19.333 10.065 1.00 91.00 175 MET A N 1
ATOM 1378 C CA . MET A 1 175 ? -13.531 19.502 11.514 1.00 91.00 175 MET A CA 1
ATOM 1379 C C . MET A 1 175 ? -12.485 20.482 12.044 1.00 91.00 175 MET A C 1
ATOM 1381 O O . MET A 1 175 ? -12.798 21.270 12.937 1.00 91.00 175 MET A O 1
ATOM 1385 N N . ALA A 1 176 ? -11.263 20.472 11.505 1.00 87.69 176 ALA A N 1
ATOM 1386 C CA . ALA A 1 176 ? -10.237 21.446 11.873 1.00 87.69 176 ALA A CA 1
ATOM 1387 C C . ALA A 1 176 ? -10.655 22.885 11.522 1.00 87.69 176 ALA A C 1
ATOM 1389 O O . ALA A 1 176 ? -10.413 23.790 12.310 1.00 87.69 176 ALA A O 1
ATOM 1390 N N . ALA A 1 177 ? -11.342 23.086 10.394 1.00 90.88 177 ALA A N 1
ATOM 1391 C CA . ALA A 1 177 ? -11.775 24.409 9.938 1.00 90.88 177 ALA A CA 1
ATOM 1392 C C . ALA A 1 177 ? -13.006 24.976 10.680 1.00 90.88 177 ALA A C 1
ATOM 1394 O O . ALA A 1 177 ? -13.274 26.172 10.595 1.00 90.88 177 ALA A O 1
ATOM 1395 N N . LEU A 1 178 ? -13.771 24.141 11.392 1.00 92.62 178 LEU A N 1
ATOM 1396 C CA . LEU A 1 178 ? -15.014 24.531 12.074 1.00 92.62 178 LEU A CA 1
ATOM 1397 C C . LEU A 1 178 ? -14.804 24.800 13.571 1.00 92.62 178 LEU A C 1
ATOM 1399 O O . LEU A 1 178 ? -15.359 24.122 14.439 1.00 92.62 178 LEU A O 1
ATOM 1403 N N . GLU A 1 179 ? -13.987 25.801 13.888 1.00 91.12 179 GLU A N 1
ATOM 1404 C CA . GLU A 1 179 ? -13.787 26.262 15.266 1.00 91.12 179 GLU A CA 1
ATOM 1405 C C . GLU A 1 179 ? -15.072 26.857 15.879 1.00 91.12 179 GLU A C 1
ATOM 1407 O O . GLU A 1 179 ? -15.954 27.346 15.174 1.00 91.12 179 GLU A O 1
ATOM 1412 N N . GLY A 1 180 ? -15.202 26.792 17.210 1.00 92.31 180 GLY A N 1
ATOM 1413 C CA . GLY A 1 180 ? -16.384 27.280 17.943 1.00 92.31 180 GLY A CA 1
ATOM 1414 C C . GLY A 1 180 ? -17.593 26.331 17.966 1.00 92.31 180 GLY A C 1
ATOM 1415 O O . GLY A 1 180 ? -18.602 26.648 18.597 1.00 92.31 180 GLY A O 1
ATOM 1416 N N . TYR A 1 181 ? -17.488 25.168 17.316 1.00 96.81 181 TYR A N 1
ATOM 1417 C CA . TYR A 1 181 ? -18.500 24.112 17.335 1.00 96.81 181 TYR A CA 1
ATOM 1418 C C . TYR A 1 181 ? -17.997 22.851 18.043 1.00 96.81 181 TYR A C 1
ATOM 1420 O O . TYR A 1 181 ? -16.826 22.458 17.931 1.00 96.81 181 TYR A O 1
ATOM 1428 N N . ARG A 1 182 ? -18.932 22.137 18.680 1.00 96.56 182 ARG A N 1
ATOM 1429 C CA . ARG A 1 182 ? -18.722 20.756 19.118 1.00 96.56 182 ARG A CA 1
ATOM 1430 C C . ARG A 1 182 ? -18.892 19.843 17.909 1.00 96.56 182 ARG A C 1
ATOM 1432 O O . ARG A 1 182 ? -20.011 19.548 17.494 1.00 96.56 182 ARG A O 1
ATOM 1439 N N . ARG A 1 183 ? -17.784 19.399 17.333 1.00 96.31 183 ARG A N 1
ATOM 1440 C CA . ARG A 1 183 ? -17.766 18.565 16.126 1.00 96.31 183 ARG A CA 1
ATOM 1441 C C . ARG A 1 183 ? -17.758 17.103 16.531 1.00 96.31 183 ARG A C 1
ATOM 1443 O O . ARG A 1 183 ? -16.914 16.710 17.330 1.00 96.31 183 ARG A O 1
ATOM 1450 N N . ILE A 1 184 ? -18.700 16.331 16.008 1.00 96.19 184 ILE A N 1
ATOM 1451 C CA . ILE A 1 184 ? -18.916 14.929 16.362 1.00 96.19 184 ILE A CA 1
ATOM 1452 C C . ILE A 1 184 ? -18.841 14.111 15.078 1.00 96.19 184 ILE A C 1
ATOM 1454 O O . ILE A 1 184 ? -19.652 14.331 14.181 1.00 96.19 184 ILE A O 1
ATOM 1458 N N . ALA A 1 185 ? -17.904 13.176 14.985 1.00 95.62 185 ALA A N 1
ATOM 1459 C CA . ALA A 1 185 ? -17.748 12.308 13.824 1.00 95.62 185 ALA A CA 1
ATOM 1460 C C . ALA A 1 185 ? -17.730 10.839 14.279 1.00 95.62 185 ALA A C 1
ATOM 1462 O O . ALA A 1 185 ? -16.717 10.368 14.800 1.00 95.62 185 ALA A O 1
ATOM 1463 N N . PRO A 1 186 ? -18.864 10.125 14.180 1.00 94.12 186 PRO A N 1
ATOM 1464 C CA . PRO A 1 186 ? -18.909 8.696 14.432 1.00 94.12 186 PRO A CA 1
ATOM 1465 C C . PRO A 1 186 ? -18.430 7.905 13.217 1.00 94.12 186 PRO A C 1
ATOM 1467 O O . PRO A 1 186 ? -18.725 8.266 12.076 1.00 94.12 186 PRO A O 1
ATOM 1470 N N . ASP A 1 187 ? -17.816 6.761 13.482 1.00 89.69 187 ASP A N 1
ATOM 1471 C CA . ASP A 1 187 ? -17.798 5.674 12.518 1.00 89.69 187 ASP A CA 1
ATOM 1472 C C . ASP A 1 187 ? -19.163 4.989 12.525 1.00 89.69 187 ASP A C 1
ATOM 1474 O O . ASP A 1 187 ? -19.697 4.609 13.575 1.00 89.69 187 ASP A O 1
ATOM 1478 N N . LEU A 1 188 ? -19.760 4.828 11.350 1.00 90.19 188 LEU A N 1
ATOM 1479 C CA . LEU A 1 188 ? -21.005 4.091 11.206 1.00 90.19 188 LEU A CA 1
ATOM 1480 C C . LEU A 1 188 ? -20.789 2.610 11.521 1.00 90.19 188 LEU A C 1
ATOM 1482 O O . LEU A 1 188 ? -19.693 2.071 11.411 1.00 90.19 188 LEU A O 1
ATOM 1486 N N . ARG A 1 189 ? -21.868 1.934 11.918 1.00 87.62 189 ARG A N 1
ATOM 1487 C CA . ARG A 1 189 ? -21.850 0.501 12.221 1.00 87.62 189 ARG A CA 1
ATOM 1488 C C . ARG A 1 189 ? -21.199 -0.289 11.076 1.00 87.62 189 ARG A C 1
ATOM 1490 O O . ARG A 1 189 ? -21.630 -0.176 9.930 1.00 87.62 189 ARG A O 1
ATOM 1497 N N . GLY A 1 190 ? -20.219 -1.120 11.417 1.00 79.62 190 GLY A N 1
ATOM 1498 C CA . GLY A 1 190 ? -19.443 -1.921 10.472 1.00 79.62 190 GLY A CA 1
ATOM 1499 C C . GLY A 1 190 ? -18.384 -1.161 9.672 1.00 79.62 190 GLY A C 1
ATOM 1500 O O . GLY A 1 190 ? -17.852 -1.708 8.710 1.00 79.62 190 GLY A O 1
ATOM 1501 N N . MET A 1 191 ? -18.090 0.081 10.054 1.00 83.50 191 MET A N 1
ATOM 1502 C CA . MET A 1 191 ? -17.086 0.942 9.432 1.00 83.50 191 MET A CA 1
ATOM 1503 C C . MET A 1 191 ? -16.092 1.421 10.488 1.00 83.50 191 MET A C 1
ATOM 1505 O O . MET A 1 191 ? -16.424 1.468 11.674 1.00 83.50 191 MET A O 1
ATOM 1509 N N . GLY A 1 192 ? -14.887 1.784 10.045 1.00 82.19 192 GLY A N 1
ATOM 1510 C CA . GLY A 1 192 ? -13.812 2.255 10.917 1.00 82.19 192 GLY A CA 1
ATOM 1511 C C . GLY A 1 192 ? -13.631 1.377 12.159 1.00 82.19 192 GLY A C 1
ATOM 1512 O O . GLY A 1 192 ? -13.511 0.158 12.071 1.00 82.19 192 GLY A O 1
ATOM 1513 N N . GLU A 1 193 ? -13.649 2.001 13.331 1.00 82.19 193 GLU A N 1
ATOM 1514 C CA . GLU A 1 193 ? -13.470 1.335 14.624 1.00 82.19 193 GLU A CA 1
ATOM 1515 C C . GLU A 1 193 ? -14.797 0.945 15.308 1.00 82.19 193 GLU A C 1
ATOM 1517 O O . GLU A 1 193 ? -14.788 0.445 16.441 1.00 82.19 193 GLU A O 1
ATOM 1522 N N . SER A 1 194 ? -15.942 1.162 14.653 1.00 86.31 194 SER A N 1
ATOM 1523 C CA . SER A 1 194 ? -17.261 0.745 15.142 1.00 86.31 194 SER A CA 1
ATOM 1524 C C . SER A 1 194 ? -17.508 -0.747 14.918 1.00 86.31 194 SER A C 1
ATOM 1526 O O . SER A 1 194 ? -17.101 -1.325 13.911 1.00 86.31 194 SER A O 1
ATOM 1528 N N . ASP A 1 195 ? -18.231 -1.381 15.843 1.00 83.00 195 ASP A N 1
ATOM 1529 C CA . ASP A 1 195 ? -18.562 -2.804 15.742 1.00 83.00 195 ASP A CA 1
ATOM 1530 C C . ASP A 1 195 ? -19.352 -3.104 14.455 1.00 83.00 195 ASP A C 1
ATOM 1532 O O . ASP A 1 195 ? -20.229 -2.339 14.029 1.00 83.00 195 ASP A O 1
ATOM 1536 N N . SER A 1 196 ? -19.076 -4.267 13.865 1.00 73.31 196 SER A N 1
ATOM 1537 C CA . SER A 1 196 ? -19.919 -4.876 12.832 1.00 73.31 196 SER A CA 1
ATOM 1538 C C . SER A 1 196 ? -20.932 -5.808 13.500 1.00 73.31 196 SER A C 1
ATOM 1540 O O . SER A 1 196 ? -20.546 -6.537 14.410 1.00 73.31 196 SER A O 1
ATOM 1542 N N . PRO A 1 197 ? -22.210 -5.825 13.086 1.00 63.88 197 PRO A N 1
ATOM 1543 C CA . PRO A 1 197 ? -23.147 -6.826 13.574 1.00 63.88 197 PRO A CA 1
ATOM 1544 C C . PRO A 1 197 ? -22.707 -8.220 13.104 1.00 63.88 197 PRO A C 1
ATOM 1546 O O . PRO A 1 197 ? -22.243 -8.374 11.975 1.00 63.88 197 PRO A O 1
ATOM 1549 N N . ASP A 1 198 ? -22.908 -9.234 13.951 1.00 55.34 198 ASP A N 1
ATOM 1550 C CA . ASP A 1 198 ? -22.544 -10.640 13.682 1.00 55.34 198 ASP A CA 1
ATOM 1551 C C . ASP A 1 198 ? -23.258 -11.245 12.456 1.00 55.34 198 ASP A C 1
ATOM 1553 O O . ASP A 1 198 ? -22.892 -12.311 11.962 1.00 55.34 198 ASP A O 1
ATOM 1557 N N . LEU A 1 199 ? -24.283 -10.558 11.950 1.00 44.56 199 LEU A N 1
ATOM 1558 C CA . LEU A 1 199 ? -25.023 -10.906 10.747 1.00 44.56 199 LEU A CA 1
ATOM 1559 C C . LEU A 1 199 ? -24.794 -9.791 9.724 1.00 44.56 199 LEU A C 1
ATOM 1561 O O . LEU A 1 199 ? -25.204 -8.650 9.946 1.00 44.56 199 LEU A O 1
ATOM 1565 N N . GLY A 1 200 ? -24.099 -10.123 8.632 1.00 46.84 200 GLY A N 1
ATOM 1566 C CA . GLY A 1 200 ? -23.903 -9.222 7.496 1.00 46.84 200 GLY A CA 1
ATOM 1567 C C . GLY A 1 200 ? -25.233 -8.665 6.978 1.00 46.84 200 GLY A C 1
ATOM 1568 O O . GLY A 1 200 ? -26.268 -9.323 7.092 1.00 46.84 200 GLY A O 1
ATOM 1569 N N . TYR A 1 201 ? -25.187 -7.435 6.460 1.00 42.75 201 TYR A N 1
ATOM 1570 C CA . TYR A 1 201 ? -26.325 -6.769 5.816 1.00 42.75 201 TYR A CA 1
ATOM 1571 C C . TYR A 1 201 ? -26.786 -7.488 4.546 1.00 42.75 201 TYR A C 1
ATOM 1573 O O . TYR A 1 201 ? -25.913 -8.014 3.816 1.00 42.75 201 TYR A O 1
#

Sequence (201 aa):
MPLPEIDLPVYPNECDAFGHLNQAAFLGLFERARWEMLMQGPGWDVFTRSGAWPAVRKTVIDYHAAAFPGDILRFQQALTHHGHTSFTMRQTARRLRDDTLVATAELVFVCIDRDGRPIPVPREFGDFMSPRGGGDAQRLTVNGVSLAVEVRGEGPAVLFIHGYPLDRSIWDHPMAALEGYRRIAPDLRGMGESDSPDLGY

pLDDT: mean 89.3, std 12.02, range [42.62, 98.75]

Radius of gyration: 19.51 Å; chains: 1; bounding box: 46×49×46 Å